Protein 3LRQ (pdb70)

Structure (mmCIF, N/CA/C/O backbone):
data_3LRQ
#
_entry.id   3LRQ
#
_cell.length_a   72.544
_cell.length_b   34.922
_cell.length_c   86.709
_cell.angle_alpha   90.00
_cell.angle_beta   90.78
_cell.angle_gamma   90.00
#
_symmetry.space_group_name_H-M   'P 1 21 1'
#
loop_
_entity.id
_entity.type
_entity.pdbx_description
1 polymer 'E3 ubiquitin-protein ligase TRIM37'
2 non-polymer 'ZINC ION'
3 water water
#
loop_
_atom_site.group_PDB
_atom_site.id
_atom_site.type_symbol
_atom_site.label_atom_id
_atom_site.label_alt_id
_atom_site.label_comp_id
_atom_site.label_asym_id
_atom_site.label_entity_id
_atom_site.label_seq_id
_atom_site.pdbx_PDB_ins_code
_atom_site.Cartn_x
_atom_site.Cartn_y
_atom_site.Cartn_z
_atom_site.occupancy
_atom_site.B_iso_or_equiv
_atom_site.auth_seq_id
_atom_site.auth_comp_id
_atom_site.auth_asym_id
_atom_site.auth_atom_id
_atom_site.pdbx_PDB_model_num
ATOM 1 N N . HIS A 1 10 ? 51.921 13.885 68.539 1.00 94.33 0 HIS A N 1
ATOM 2 C CA . HIS A 1 10 ? 52.908 13.454 67.557 1.00 93.77 0 HIS A CA 1
ATOM 3 C C . HIS A 1 10 ? 52.353 13.464 66.131 1.00 91.88 0 HIS A C 1
ATOM 4 O O . HIS A 1 10 ? 53.032 13.054 65.193 1.00 98.09 0 HIS A O 1
ATOM 19 N N . ASP A 1 12 ? 50.406 16.431 64.936 1.00 65.83 2 ASP A N 1
ATOM 20 C CA . ASP A 1 12 ? 50.733 17.803 64.593 1.00 65.05 2 ASP A CA 1
ATOM 21 C C . ASP A 1 12 ? 52.227 17.891 64.252 1.00 60.63 2 ASP A C 1
ATOM 22 O O . ASP A 1 12 ? 52.622 18.595 63.326 1.00 57.79 2 ASP A O 1
ATOM 27 N N . GLU A 1 13 ? 53.038 17.137 64.990 1.00 59.35 3 GLU A N 1
ATOM 28 C CA . GLU A 1 13 ? 54.478 17.039 64.763 1.00 58.09 3 GLU A CA 1
ATOM 29 C C . GLU A 1 13 ? 54.825 16.598 63.351 1.00 54.54 3 GLU A C 1
ATOM 30 O O . GLU A 1 13 ? 55.725 17.159 62.711 1.00 50.38 3 GLU A O 1
ATOM 36 N N . GLN A 1 14 ? 54.144 15.559 62.882 1.00 49.23 4 GLN A N 1
ATOM 37 C CA . GLN A 1 14 ? 54.459 15.010 61.581 1.00 46.41 4 GLN A CA 1
ATOM 38 C C . GLN A 1 14 ? 53.891 15.882 60.467 1.00 40.34 4 GLN A C 1
ATOM 39 O O . GLN A 1 14 ? 54.376 15.843 59.341 1.00 38.62 4 GLN A O 1
ATOM 45 N N . SER A 1 15 ? 52.855 16.658 60.772 1.00 38.85 5 SER A N 1
ATOM 46 C CA . SER A 1 15 ? 52.355 17.618 59.792 1.00 40.78 5 SER A CA 1
ATOM 47 C C . SER A 1 15 ? 53.384 18.730 59.586 1.00 42.66 5 SER A C 1
ATOM 48 O O . SER A 1 15 ? 53.708 19.071 58.457 1.00 39.17 5 SER A O 1
ATOM 51 N N . VAL A 1 16 ? 53.905 19.280 60.680 1.00 36.30 6 VAL A N 1
ATOM 52 C CA . VAL A 1 16 ? 54.954 20.275 60.581 1.00 42.30 6 VAL A CA 1
ATOM 53 C C . VAL A 1 16 ? 56.113 19.740 59.746 1.00 50.70 6 VAL A C 1
ATOM 54 O O . VAL A 1 16 ? 56.625 20.431 58.866 1.00 53.45 6 VAL A O 1
ATOM 58 N N . GLU A 1 17 ? 56.516 18.501 60.013 1.00 44.91 7 GLU A N 1
ATOM 59 C CA . GLU A 1 17 ? 57.670 17.931 59.335 1.00 39.21 7 GLU A CA 1
ATOM 60 C C . GLU A 1 17 ? 57.386 17.735 57.863 1.00 36.13 7 GLU A C 1
ATOM 61 O O . GLU A 1 17 ? 58.267 17.901 57.024 1.00 44.71 7 GLU A O 1
ATOM 67 N N . SER A 1 18 ? 56.154 17.373 57.539 1.00 29.64 8 SER A N 1
ATOM 68 C CA . SER A 1 18 ? 55.790 17.239 56.136 1.00 39.28 8 SER A CA 1
ATOM 69 C C . SER A 1 18 ? 55.887 18.582 55.388 1.00 38.38 8 SER A C 1
ATOM 70 O O . SER A 1 18 ? 56.364 18.624 54.264 1.00 36.08 8 SER A O 1
ATOM 73 N N . ILE A 1 19 ? 55.453 19.668 56.025 1.00 37.80 9 ILE A N 1
ATOM 74 C CA . ILE A 1 19 ? 55.605 21.001 55.448 1.00 38.18 9 ILE A CA 1
ATOM 75 C C . ILE A 1 19 ? 57.077 21.377 55.323 1.00 32.19 9 ILE A C 1
ATOM 76 O O . ILE A 1 19 ? 57.512 21.859 54.278 1.00 32.36 9 ILE A O 1
ATOM 81 N N . ALA A 1 20 ? 57.853 21.146 56.376 1.00 30.73 10 ALA A N 1
ATOM 82 C CA . ALA A 1 20 ? 59.258 21.532 56.333 1.00 33.30 10 ALA A CA 1
ATOM 83 C C . ALA A 1 20 ? 59.964 20.836 55.179 1.00 40.18 10 ALA A C 1
ATOM 84 O O . ALA A 1 20 ? 60.854 21.416 54.544 1.00 44.61 10 ALA A O 1
ATOM 86 N N . GLU A 1 21 ? 59.551 19.601 54.894 1.00 32.95 11 GLU A N 1
ATOM 87 C CA . GLU A 1 21 ? 60.196 18.821 53.852 1.00 34.40 11 GLU A CA 1
ATOM 88 C C . GLU A 1 21 ? 59.958 19.500 52.513 1.00 32.31 11 GLU A C 1
ATOM 89 O O . GLU A 1 21 ? 60.847 19.547 51.672 1.00 29.05 11 GLU A O 1
ATOM 95 N N . VAL A 1 22 ? 58.768 20.059 52.324 1.00 23.85 12 VAL A N 1
ATOM 96 C CA . VAL A 1 22 ? 58.498 20.781 51.082 1.00 31.32 12 VAL A CA 1
ATOM 97 C C . VAL A 1 22 ? 59.440 21.988 50.914 1.00 32.49 12 VAL A C 1
ATOM 98 O O . VAL A 1 22 ? 59.830 22.340 49.803 1.00 31.66 12 VAL A O 1
ATOM 102 N N . PHE A 1 23 ? 59.796 22.627 52.026 1.00 30.15 13 PHE A N 1
ATOM 103 C CA . PHE A 1 23 ? 60.611 23.825 51.966 1.00 29.44 13 PHE A CA 1
ATOM 104 C C . PHE A 1 23 ? 62.078 23.559 52.286 1.00 28.26 13 PHE A C 1
ATOM 105 O O . PHE A 1 23 ? 62.722 24.272 53.065 1.00 29.87 13 PHE A O 1
ATOM 113 N N . ARG A 1 24 ? 62.588 22.515 51.649 1.00 31.45 14 ARG A N 1
ATOM 114 C CA . ARG A 1 24 ? 63.993 22.176 51.694 1.00 26.89 14 ARG A CA 1
ATOM 115 C C . ARG A 1 24 ? 64.531 22.315 50.277 1.00 28.05 14 ARG A C 1
ATOM 116 O O . ARG A 1 24 ? 63.795 22.172 49.300 1.00 27.88 14 ARG A O 1
ATOM 124 N N . CYS A 1 25 ? 65.802 22.671 50.178 1.00 24.85 15 CYS A N 1
ATOM 125 C CA . CYS A 1 25 ? 66.458 22.882 48.896 1.00 18.06 15 CYS A CA 1
ATOM 126 C C . CYS A 1 25 ? 66.601 21.557 48.116 1.00 23.10 15 CYS A C 1
ATOM 127 O O . CYS A 1 25 ? 67.170 20.584 48.622 1.00 22.06 15 CYS A O 1
ATOM 130 N N . PHE A 1 26 ? 66.108 21.519 46.881 1.00 22.56 16 PHE A N 1
ATOM 131 C CA . PHE A 1 26 ? 66.212 20.296 46.086 1.00 20.82 16 PHE A CA 1
ATOM 132 C C . PHE A 1 26 ? 67.679 19.929 45.977 1.00 27.92 16 PHE A C 1
ATOM 133 O O . PHE A 1 26 ? 68.047 18.757 46.015 1.00 27.57 16 PHE A O 1
ATOM 141 N N . ILE A 1 27 ? 68.533 20.937 45.836 1.00 23.37 17 ILE A N 1
ATOM 142 C CA . ILE A 1 27 ? 69.943 20.642 45.616 1.00 22.02 17 ILE A CA 1
ATOM 143 C C . ILE A 1 27 ? 70.706 20.164 46.848 1.00 25.74 17 ILE A C 1
ATOM 144 O O . ILE A 1 27 ? 71.435 19.191 46.774 1.00 22.33 17 ILE A O 1
ATOM 149 N N . CYS A 1 28 ? 70.561 20.847 47.979 1.00 29.44 18 CYS A N 1
ATOM 150 C CA . CYS A 1 28 ? 71.383 20.508 49.148 1.00 25.66 18 CYS A CA 1
ATOM 151 C C . CYS A 1 28 ? 70.546 19.873 50.254 1.00 19.72 18 CYS A C 1
ATOM 152 O O . CYS A 1 28 ? 71.072 19.490 51.280 1.00 28.27 18 CYS A O 1
ATOM 163 N N . GLU A 1 30 ? 69.049 21.031 52.505 1.00 25.40 20 GLU A N 1
ATOM 164 C CA . GLU A 1 30 ? 68.973 21.820 53.729 1.00 20.02 20 GLU A CA 1
ATOM 165 C C . GLU A 1 30 ? 67.767 22.755 53.702 1.00 26.97 20 GLU A C 1
ATOM 166 O O . GLU A 1 30 ? 67.103 22.925 52.663 1.00 22.08 20 GLU A O 1
ATOM 172 N N . LYS A 1 31 ? 67.457 23.360 54.845 1.00 29.55 21 LYS A N 1
ATOM 173 C CA . LYS A 1 31 ? 66.354 24.300 54.845 1.00 32.59 21 LYS A CA 1
ATOM 174 C C . LYS A 1 31 ? 66.767 25.478 53.969 1.00 25.31 21 LYS A C 1
ATOM 175 O O . LYS A 1 31 ? 67.943 25.802 53.849 1.00 34.43 21 LYS A O 1
ATOM 181 N N . LEU A 1 32 ? 65.792 26.088 53.321 1.00 25.13 22 LEU A N 1
ATOM 182 C CA . LEU A 1 32 ? 66.068 27.041 52.268 1.00 25.55 22 LEU A CA 1
ATOM 183 C C . LEU A 1 32 ? 66.681 28.319 52.824 1.00 34.41 22 LEU A C 1
ATOM 184 O O . LEU A 1 32 ? 66.202 28.853 53.822 1.00 34.72 22 LEU A O 1
ATOM 189 N N . ARG A 1 33 ? 67.745 28.788 52.177 1.00 34.64 23 ARG A N 1
ATOM 190 C CA . ARG A 1 33 ? 68.262 30.139 52.384 1.00 36.04 23 ARG A CA 1
ATOM 191 C C . ARG A 1 33 ? 68.124 30.964 51.092 1.00 31.38 23 ARG A C 1
ATOM 192 O O . ARG A 1 33 ? 68.662 30.597 50.045 1.00 34.17 23 ARG A O 1
ATOM 200 N N . ASP A 1 34 ? 67.385 32.066 51.169 1.00 32.21 24 ASP A N 1
ATOM 201 C CA . ASP A 1 34 ? 67.137 32.931 50.008 1.00 25.09 24 ASP A CA 1
ATOM 202 C C . ASP A 1 34 ? 66.554 32.102 48.853 1.00 23.04 24 ASP A C 1
ATOM 203 O O . ASP A 1 34 ? 67.153 31.978 47.762 1.00 21.29 24 ASP A O 1
ATOM 208 N N . ALA A 1 35 ? 65.373 31.551 49.118 1.00 20.31 25 ALA A N 1
ATOM 209 C CA . ALA A 1 35 ? 64.713 30.610 48.228 1.00 24.65 25 ALA A CA 1
ATOM 210 C C . ALA A 1 35 ? 64.533 31.200 46.861 1.00 28.66 25 ALA A C 1
ATOM 211 O O . ALA A 1 35 ? 64.150 32.372 46.711 1.00 30.45 25 ALA A O 1
ATOM 213 N N . ARG A 1 36 ? 64.759 30.346 45.876 1.00 22.94 26 ARG A N 1
ATOM 214 C CA . ARG A 1 36 ? 64.484 30.621 44.482 1.00 20.06 26 ARG A CA 1
ATOM 215 C C . ARG A 1 36 ? 63.684 29.430 43.954 1.00 26.19 26 ARG A C 1
ATOM 216 O O . ARG A 1 36 ? 63.945 28.277 44.298 1.00 30.30 26 ARG A O 1
ATOM 224 N N . LEU A 1 37 ? 62.730 29.718 43.093 1.00 19.40 27 LEU A N 1
ATOM 225 C CA . LEU A 1 37 ? 61.824 28.730 42.598 1.00 27.39 27 LEU A CA 1
ATOM 226 C C . LEU A 1 37 ? 61.978 28.613 41.082 1.00 30.12 27 LEU A C 1
ATOM 227 O O . LEU A 1 37 ? 62.054 29.617 40.382 1.00 28.25 27 LEU A O 1
ATOM 232 N N . CYS A 1 38 ? 62.077 27.382 40.587 1.00 23.69 28 CYS A N 1
ATOM 233 C CA . CYS A 1 38 ? 62.087 27.135 39.154 1.00 20.70 28 CYS A CA 1
ATOM 234 C C . CYS A 1 38 ? 60.701 27.364 38.573 1.00 28.84 28 CYS A C 1
ATOM 235 O O . CYS A 1 38 ? 59.736 26.718 38.987 1.00 28.60 28 CYS A O 1
ATOM 238 N N . PRO A 1 39 ? 60.605 28.255 37.581 1.00 27.71 29 PRO A N 1
ATOM 239 C CA . PRO A 1 39 ? 59.332 28.702 37.000 1.00 30.76 29 PRO A CA 1
ATOM 240 C C . PRO A 1 39 ? 58.606 27.571 36.292 1.00 35.68 29 PRO A C 1
ATOM 241 O O . PRO A 1 39 ? 57.392 27.626 36.135 1.00 45.90 29 PRO A O 1
ATOM 245 N N . HIS A 1 40 ? 59.340 26.554 35.868 1.00 29.18 30 HIS A N 1
ATOM 246 C CA . HIS A 1 40 ? 58.748 25.507 35.040 1.00 31.70 30 HIS A CA 1
ATOM 247 C C . HIS A 1 40 ? 58.205 24.346 35.836 1.00 39.62 30 HIS A C 1
ATOM 248 O O . HIS A 1 40 ? 57.277 23.675 35.385 1.00 44.86 30 HIS A O 1
ATOM 255 N N . CYS A 1 41 ? 58.799 24.072 36.994 1.00 34.05 31 CYS A N 1
ATOM 256 C CA . CYS A 1 41 ? 58.373 22.914 37.768 1.00 30.69 31 CYS A CA 1
ATOM 257 C C . CYS A 1 41 ? 58.059 23.250 39.233 1.00 21.02 31 CYS A C 1
ATOM 258 O O . CYS A 1 41 ? 57.537 22.407 39.969 1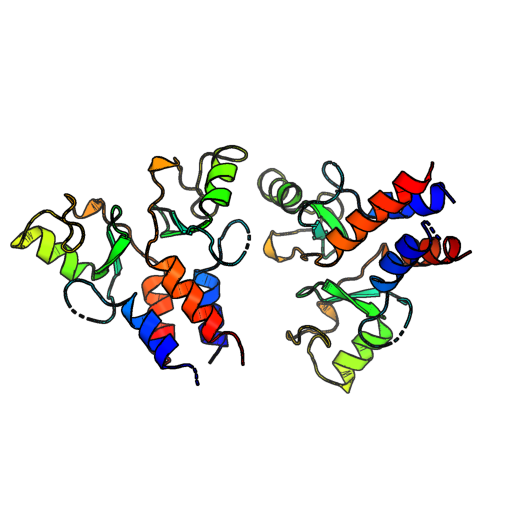.00 30.31 31 CYS A O 1
ATOM 261 N N . SER A 1 42 ? 58.433 24.464 39.644 1.00 25.01 32 SER A N 1
ATOM 262 C CA . SER A 1 42 ? 58.207 25.022 40.994 1.00 25.03 32 SER A CA 1
ATOM 263 C C . SER A 1 42 ? 59.079 24.434 42.116 1.00 28.40 32 SER A C 1
ATOM 264 O O . SER A 1 42 ? 58.857 24.718 43.303 1.00 25.69 32 SER A O 1
ATOM 267 N N . LYS A 1 43 ? 60.071 23.621 41.768 1.00 28.64 33 LYS A N 1
ATOM 268 C CA . LYS A 1 43 ? 61.037 23.199 42.781 1.00 26.26 33 LYS A CA 1
ATOM 269 C C . LYS A 1 43 ? 61.773 24.399 43.333 1.00 22.03 33 LYS A C 1
ATOM 270 O O . LYS A 1 43 ? 62.102 25.332 42.597 1.00 21.41 33 LYS A O 1
ATOM 276 N N . LEU A 1 44 ? 62.031 24.355 44.635 1.00 22.84 34 LEU A N 1
ATOM 277 C CA . LEU A 1 44 ? 62.732 25.426 45.335 1.00 17.75 34 LEU A CA 1
ATOM 278 C C . LEU A 1 44 ? 64.188 25.042 45.618 1.00 25.34 34 LEU A C 1
ATOM 279 O O . LEU A 1 44 ? 64.458 23.897 45.982 1.00 27.09 34 LEU A O 1
ATOM 284 N N . CYS A 1 45 ? 65.100 26.012 45.459 1.00 23.16 35 CYS A N 1
ATOM 285 C CA . CYS A 1 45 ? 66.511 25.901 45.852 1.00 24.10 35 CYS A CA 1
ATOM 286 C C . CYS A 1 45 ? 67.025 27.173 46.539 1.00 28.04 35 CYS A C 1
ATOM 287 O O . CYS A 1 45 ? 66.551 28.288 46.256 1.00 26.00 35 CYS A O 1
ATOM 290 N N . CYS A 1 46 ? 68.018 27.011 47.415 1.00 26.53 36 CYS A N 1
ATOM 291 C CA . CYS A 1 46 ? 68.744 28.164 47.937 1.00 23.10 36 CYS A CA 1
ATOM 292 C C . CYS A 1 46 ? 69.306 28.949 46.763 1.00 24.51 36 CYS A C 1
ATOM 293 O O . CYS A 1 46 ? 69.705 28.373 45.752 1.00 30.83 36 CYS A O 1
ATOM 296 N N . PHE A 1 47 ? 69.360 30.269 46.889 1.00 30.71 37 PHE A N 1
ATOM 297 C CA . PHE A 1 47 ? 69.936 31.063 45.816 1.00 20.82 37 PHE A CA 1
ATOM 298 C C . PHE A 1 47 ? 71.352 30.584 45.496 1.00 18.23 37 PHE A C 1
ATOM 299 O O . PHE A 1 47 ? 71.725 30.429 44.336 1.00 17.30 37 PHE A O 1
ATOM 307 N N . SER A 1 48 ? 72.159 30.371 46.524 1.00 15.87 38 SER A N 1
ATOM 308 C CA . SER A 1 48 ? 73.557 30.056 46.275 1.00 16.42 38 SER A CA 1
ATOM 309 C C . SER A 1 48 ? 73.681 28.717 45.595 1.00 24.64 38 SER A C 1
ATOM 310 O O . SER A 1 48 ? 74.634 28.493 44.844 1.00 26.61 38 SER A O 1
ATOM 313 N N . CYS A 1 49 ? 72.738 27.812 45.882 1.00 22.18 39 CYS A N 1
ATOM 314 C CA . CYS A 1 49 ? 72.850 26.440 45.393 1.00 23.06 39 CYS A CA 1
ATOM 315 C C . CYS A 1 49 ? 72.504 26.444 43.936 1.00 17.10 39 CYS A C 1
ATOM 316 O O . CYS A 1 49 ? 73.270 25.960 43.118 1.00 17.68 39 CYS A O 1
ATOM 319 N N . ILE A 1 50 ? 71.352 27.026 43.609 1.00 14.27 40 ILE A N 1
ATOM 320 C CA . ILE A 1 50 ? 70.914 27.019 42.235 1.00 13.26 40 ILE A CA 1
ATOM 321 C C . ILE A 1 50 ? 71.893 27.883 41.410 1.00 26.56 40 ILE A C 1
ATOM 322 O O . ILE A 1 50 ? 72.169 27.569 40.238 1.00 29.85 40 ILE A O 1
ATOM 327 N N . ARG A 1 51 ? 72.449 28.945 42.009 1.00 18.99 41 ARG A N 1
ATOM 328 C CA . ARG A 1 51 ? 73.378 29.802 41.240 1.00 23.85 41 ARG A CA 1
ATOM 329 C C . ARG A 1 51 ? 74.581 28.960 40.845 1.00 21.04 41 ARG A C 1
ATOM 330 O O . ARG A 1 51 ? 74.965 28.894 39.680 1.00 25.93 41 ARG A O 1
ATOM 338 N N . ARG A 1 52 ? 75.184 28.323 41.839 1.00 16.78 42 ARG A N 1
ATOM 339 C CA . ARG A 1 52 ? 76.300 27.434 41.602 1.00 16.00 42 ARG A CA 1
ATOM 340 C C . ARG A 1 52 ? 75.921 26.328 40.574 1.00 34.77 42 ARG A C 1
ATOM 341 O O . ARG A 1 52 ? 76.702 26.007 39.697 1.00 32.08 42 ARG A O 1
ATOM 349 N N . TRP A 1 53 ? 74.725 25.754 40.671 1.00 28.28 43 TRP A N 1
ATOM 350 C CA . TRP A 1 53 ? 74.333 24.695 39.735 1.00 23.96 43 TRP A CA 1
ATOM 351 C C . TRP A 1 53 ? 74.344 25.230 38.289 1.00 23.61 43 TRP A C 1
ATOM 352 O O . TRP A 1 53 ? 75.047 24.703 37.416 1.00 24.47 43 TRP A O 1
ATOM 363 N N . LEU A 1 54 ? 73.535 26.255 38.043 1.00 22.12 44 LEU A N 1
ATOM 364 C CA . LEU A 1 54 ? 73.437 26.883 36.724 1.00 32.78 44 LEU A CA 1
ATOM 365 C C . LEU A 1 54 ? 74.793 27.351 36.203 1.00 34.46 44 LEU A C 1
ATOM 366 O O . LEU A 1 54 ? 74.997 27.505 35.010 1.00 34.63 44 LEU A O 1
ATOM 371 N N . THR A 1 55 ? 75.731 27.561 37.108 1.00 38.73 45 THR A N 1
ATOM 372 C CA . THR A 1 55 ? 76.951 28.250 36.742 1.00 39.72 45 THR A CA 1
ATOM 373 C C . THR A 1 55 ? 78.123 27.293 36.596 1.00 34.79 45 THR A C 1
ATOM 374 O O . THR A 1 55 ? 79.036 27.525 35.797 1.00 38.60 45 THR A O 1
ATOM 378 N N . GLU A 1 56 ? 78.075 26.200 37.343 1.00 35.72 46 GLU A N 1
ATOM 379 C CA . GLU A 1 56 ? 79.136 25.185 37.318 1.00 32.78 46 GLU A CA 1
ATOM 380 C C . GLU A 1 56 ? 78.678 23.811 36.847 1.00 36.13 46 GLU A C 1
ATOM 381 O O . GLU A 1 56 ? 79.511 22.926 36.596 1.00 36.14 46 GLU A O 1
ATOM 387 N N . GLN A 1 57 ? 77.370 23.601 36.770 1.00 29.52 47 GLN A N 1
ATOM 388 C CA . GLN A 1 57 ? 76.867 22.282 36.374 1.00 28.23 47 GLN A CA 1
ATOM 389 C C . GLN A 1 57 ? 76.270 22.323 34.958 1.00 26.65 47 GLN A C 1
ATOM 390 O O . GLN A 1 57 ? 76.742 21.633 34.077 1.00 31.24 47 GLN A O 1
ATOM 396 N N . ARG A 1 58 ? 75.246 23.140 34.736 1.00 33.81 48 ARG A N 1
ATOM 397 C CA . ARG A 1 58 ? 74.585 23.203 33.427 1.00 32.30 48 ARG A CA 1
ATOM 398 C C . ARG A 1 58 ? 73.372 24.106 33.535 1.00 32.64 48 ARG A C 1
ATOM 399 O O . ARG A 1 58 ? 72.705 24.128 34.567 1.00 31.89 48 ARG A O 1
ATOM 407 N N . ALA A 1 59 ? 73.065 24.820 32.458 1.00 34.36 49 ALA A N 1
ATOM 408 C CA . ALA A 1 59 ? 71.971 25.782 32.453 1.00 27.28 49 ALA A CA 1
ATOM 409 C C . ALA A 1 59 ? 70.597 25.136 32.431 1.00 28.94 49 ALA A C 1
ATOM 410 O O . ALA A 1 59 ? 69.756 25.489 31.612 1.00 41.99 49 ALA A O 1
ATOM 412 N N . GLN A 1 60 ? 70.350 24.204 33.343 1.00 27.01 50 GLN A N 1
ATOM 413 C CA . GLN A 1 60 ? 69.046 23.549 33.427 1.00 25.97 50 GLN A CA 1
ATOM 414 C C . GLN A 1 60 ? 68.630 23.308 34.873 1.00 31.50 50 GLN A C 1
ATOM 415 O O . GLN A 1 60 ? 69.484 23.172 35.760 1.00 23.58 50 GLN A O 1
ATOM 421 N N . CYS A 1 61 ? 67.318 23.225 35.094 1.00 24.62 51 CYS A N 1
ATOM 422 C CA . CYS A 1 61 ? 66.788 22.979 36.411 1.00 23.35 51 CYS A CA 1
ATOM 423 C C . CYS A 1 61 ? 67.317 21.626 36.884 1.00 25.33 51 CYS A C 1
ATOM 424 O O . CYS A 1 61 ? 67.277 20.662 36.132 1.00 27.97 51 CYS A O 1
ATOM 427 N N . PRO A 1 62 ? 67.835 21.563 38.123 1.00 27.82 52 PRO A N 1
ATOM 428 C CA . PRO A 1 62 ? 68.408 20.293 38.578 1.00 28.40 52 PRO A CA 1
ATOM 429 C C . PRO A 1 62 ? 67.323 19.231 38.715 1.00 31.15 52 PRO A C 1
ATOM 430 O O . PRO A 1 62 ? 67.641 18.063 38.647 1.00 27.72 52 PRO A O 1
ATOM 434 N N . HIS A 1 63 ? 66.067 19.632 38.896 1.00 32.29 53 HIS A N 1
ATOM 435 C CA . HIS A 1 63 ? 64.993 18.655 39.002 1.00 23.77 53 HIS A CA 1
ATOM 436 C C . HIS A 1 63 ? 64.330 18.377 37.667 1.00 32.34 53 HIS A C 1
ATOM 437 O O . HIS A 1 63 ? 64.206 17.231 37.267 1.00 31.95 53 HIS A O 1
ATOM 444 N N . CYS A 1 64 ? 63.866 19.411 36.984 1.00 34.04 54 CYS A N 1
ATOM 445 C CA . CYS A 1 64 ? 63.013 19.140 35.837 1.00 33.21 54 CYS A CA 1
ATOM 446 C C . CYS A 1 64 ? 63.790 19.183 34.539 1.00 38.10 54 CYS A C 1
ATOM 447 O O . CYS A 1 64 ? 63.264 18.815 33.501 1.00 40.07 54 CYS A O 1
ATOM 450 N N . ARG A 1 65 ? 65.030 19.666 34.608 1.00 38.44 55 ARG A N 1
ATOM 451 C CA . ARG A 1 65 ? 65.950 19.668 33.468 1.00 40.61 55 ARG A CA 1
ATOM 452 C C . ARG A 1 65 ? 65.660 20.710 32.384 1.00 48.35 55 ARG A C 1
ATOM 453 O O . ARG A 1 65 ? 66.420 20.821 31.413 1.00 47.30 55 ARG A O 1
ATOM 461 N N . ALA A 1 66 ? 64.584 21.477 32.549 1.00 42.24 56 ALA A N 1
ATOM 462 C CA . ALA A 1 66 ? 64.275 22.560 31.614 1.00 35.32 56 ALA A CA 1
ATOM 463 C C . ALA A 1 66 ? 65.415 23.581 31.534 1.00 41.57 56 ALA A C 1
ATOM 464 O O . ALA A 1 66 ? 66.037 23.905 32.553 1.00 37.30 56 ALA A O 1
ATOM 466 N N . PRO A 1 67 ? 65.715 24.077 30.316 1.00 41.74 57 PRO A N 1
ATOM 467 C CA . PRO A 1 67 ? 66.664 25.186 30.212 1.00 36.86 57 PRO A CA 1
ATOM 468 C C . PRO A 1 67 ? 66.266 26.250 31.197 1.00 35.47 57 PRO A C 1
ATOM 469 O O . PRO A 1 67 ? 65.073 26.425 31.459 1.00 38.66 57 PRO A O 1
ATOM 473 N N . LEU A 1 68 ? 67.249 26.946 31.747 1.00 32.64 58 LEU A N 1
ATOM 474 C CA . LEU A 1 68 ? 66.988 27.837 32.861 1.00 31.48 58 LEU A CA 1
ATOM 475 C C . LEU A 1 68 ? 68.190 28.738 33.046 1.00 37.97 58 LEU A C 1
ATOM 476 O O . LEU A 1 68 ? 69.315 28.258 33.133 1.00 38.39 58 LEU A O 1
ATOM 481 N N . GLN A 1 69 ? 67.948 30.044 33.074 1.00 33.87 59 GLN A N 1
ATOM 482 C CA . GLN A 1 69 ? 68.993 31.003 33.390 1.00 40.18 59 GLN A CA 1
ATOM 483 C C . GLN A 1 69 ? 68.684 31.600 34.748 1.00 31.20 59 GLN A C 1
ATOM 484 O O . GLN A 1 69 ? 67.519 31.626 35.173 1.00 26.79 59 GLN A O 1
ATOM 490 N N . LEU A 1 70 ? 69.735 32.052 35.423 1.00 33.22 60 LEU A N 1
ATOM 491 C CA . LEU A 1 70 ? 69.647 32.584 36.777 1.00 43.41 60 LEU A CA 1
ATOM 492 C C . LEU A 1 70 ? 68.512 33.601 36.909 1.00 51.50 60 LEU A C 1
ATOM 493 O O . LEU A 1 70 ? 67.835 33.656 37.941 1.00 53.82 60 LEU A O 1
ATOM 498 N N . ARG A 1 71 ? 68.277 34.373 35.852 1.00 46.18 61 ARG A N 1
ATOM 499 C CA . ARG A 1 71 ? 67.311 35.471 35.913 1.00 51.30 61 ARG A CA 1
ATOM 500 C C . ARG A 1 71 ? 65.861 35.038 35.702 1.00 50.61 61 ARG A C 1
ATOM 501 O O . ARG A 1 71 ? 64.943 35.806 35.987 1.00 55.08 61 ARG A O 1
ATOM 509 N N . GLU A 1 72 ? 65.640 33.841 35.169 1.00 42.42 62 GLU A N 1
ATOM 510 C CA . GLU A 1 72 ? 64.275 33.330 35.069 1.00 35.53 62 GLU A CA 1
ATOM 511 C C . GLU A 1 72 ? 63.802 32.775 36.420 1.00 29.87 62 GLU A C 1
ATOM 512 O O . GLU A 1 72 ? 62.624 32.486 36.597 1.00 35.16 62 GLU A O 1
ATOM 518 N N . LEU A 1 73 ? 64.718 32.621 37.370 1.00 24.93 63 LEU A N 1
ATOM 519 C CA . LEU A 1 73 ? 64.351 32.078 38.677 1.00 32.03 63 LEU A CA 1
ATOM 520 C C . LEU A 1 73 ? 63.451 33.042 39.433 1.00 32.89 63 LEU A C 1
ATOM 521 O O . LEU A 1 73 ? 63.648 34.252 39.376 1.00 38.15 63 LEU A O 1
ATOM 526 N N . VAL A 1 74 ? 62.479 32.502 40.161 1.00 32.63 64 VAL A N 1
ATOM 527 C CA . VAL A 1 74 ? 61.524 33.319 40.894 1.00 29.76 64 VAL A CA 1
ATOM 528 C C . VAL A 1 74 ? 61.920 33.433 42.352 1.00 34.92 64 VAL A C 1
ATOM 529 O O . VAL A 1 74 ? 62.208 32.433 43.005 1.00 38.21 64 VAL A O 1
ATOM 533 N N . ASN A 1 75 ? 61.931 34.656 42.863 1.00 25.54 65 ASN A N 1
ATOM 534 C CA . ASN A 1 75 ? 62.177 34.872 44.277 1.00 29.71 65 ASN A CA 1
ATOM 535 C C . ASN A 1 75 ? 60.910 34.548 45.073 1.00 32.59 65 ASN A C 1
ATOM 536 O O . ASN A 1 75 ? 59.874 35.215 44.949 1.00 35.40 65 ASN A O 1
ATOM 541 N N . CYS A 1 76 ? 61.002 33.512 45.895 1.00 33.18 66 CYS A N 1
ATOM 542 C CA . CYS A 1 76 ? 59.905 33.151 46.779 1.00 19.62 66 CYS A CA 1
ATOM 543 C C . CYS A 1 76 ? 59.988 34.013 48.042 1.00 23.40 66 CYS A C 1
ATOM 544 O O . CYS A 1 76 ? 60.647 33.665 49.032 1.00 22.71 66 CYS A O 1
ATOM 547 N N . ARG A 1 77 ? 59.287 35.142 47.992 1.00 26.94 67 ARG A N 1
ATOM 548 C CA A ARG A 1 77 ? 59.431 36.214 48.976 0.50 23.43 67 ARG A CA 1
ATOM 549 C CA B ARG A 1 77 ? 59.472 36.194 48.981 0.50 23.84 67 ARG A CA 1
ATOM 550 C C . ARG A 1 77 ? 58.993 35.816 50.382 1.00 28.03 67 ARG A C 1
ATOM 551 O O . ARG A 1 77 ? 59.562 36.256 51.370 1.00 28.98 67 ARG A O 1
ATOM 566 N N . TRP A 1 78 ? 57.991 34.953 50.468 1.00 33.56 68 TRP A N 1
ATOM 567 C CA . TRP A 1 78 ? 57.463 34.549 51.763 1.00 25.64 68 TRP A CA 1
ATOM 568 C C . TRP A 1 78 ? 58.232 33.363 52.344 1.00 29.53 68 TRP A C 1
ATOM 569 O O . TRP A 1 78 ? 58.023 32.966 53.492 1.00 33.89 68 TRP A O 1
ATOM 580 N N . ALA A 1 79 ? 59.131 32.789 51.564 1.00 28.76 69 ALA A N 1
ATOM 581 C CA . ALA A 1 79 ? 59.743 31.531 52.008 1.00 25.43 69 ALA A CA 1
ATOM 582 C C . ALA A 1 79 ? 60.467 31.647 53.349 1.00 23.8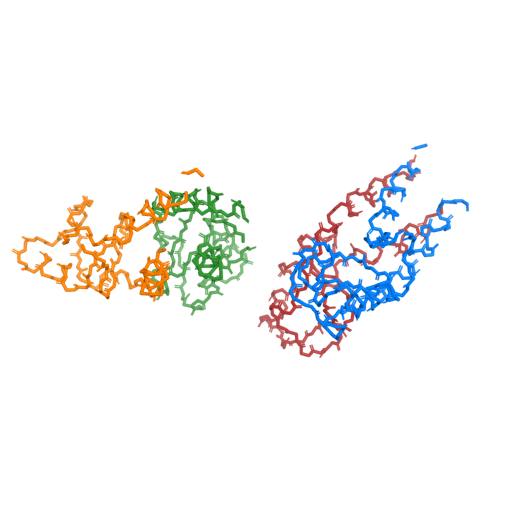7 69 ALA A C 1
ATOM 583 O O . ALA A 1 79 ? 60.378 30.740 54.186 1.00 30.08 69 ALA A O 1
ATOM 585 N N . GLU A 1 80 ? 61.196 32.740 53.553 1.00 24.21 70 GLU A N 1
ATOM 586 C CA . GLU A 1 80 ? 61.952 32.924 54.797 1.00 31.94 70 GLU A CA 1
ATOM 587 C C . GLU A 1 80 ? 61.052 33.001 56.048 1.00 31.75 70 GLU A C 1
ATOM 588 O O . GLU A 1 80 ? 61.372 32.439 57.105 1.00 32.38 70 GLU A O 1
ATOM 594 N N . GLU A 1 81 ? 59.929 33.697 55.924 1.00 24.46 71 GLU A N 1
ATOM 595 C CA . GLU A 1 81 ? 58.956 33.753 57.012 1.00 34.51 71 GLU A CA 1
ATOM 596 C C . GLU A 1 81 ? 58.401 32.351 57.300 1.00 27.32 71 GLU A C 1
ATOM 597 O O . GLU A 1 81 ? 58.411 31.897 58.439 1.00 29.93 71 GLU A O 1
ATOM 603 N N . VAL A 1 82 ? 57.926 31.657 56.268 1.00 21.16 72 VAL A N 1
ATOM 604 C CA . VAL A 1 82 ? 57.423 30.302 56.463 1.00 25.81 72 VAL A CA 1
ATOM 605 C C . VAL A 1 82 ? 58.477 29.418 57.132 1.00 31.52 72 VAL A C 1
ATOM 606 O O . VAL A 1 82 ? 58.205 28.686 58.082 1.00 35.22 72 VAL A O 1
ATOM 610 N N . THR A 1 83 ? 59.695 29.533 56.643 1.00 28.63 73 THR A N 1
ATOM 611 C CA . THR A 1 83 ? 60.823 28.780 57.164 1.00 31.67 73 THR A CA 1
ATOM 612 C C . THR A 1 83 ? 61.117 29.097 58.640 1.00 35.97 73 THR A C 1
ATOM 613 O O . THR A 1 83 ? 61.426 28.209 59.427 1.00 38.41 73 THR A O 1
ATOM 617 N N . GLN A 1 84 ? 61.010 30.362 59.025 1.00 39.25 74 GLN A N 1
ATOM 618 C CA . GLN A 1 84 ? 61.222 30.724 60.425 1.00 44.73 74 GLN A CA 1
ATOM 619 C C . GLN A 1 84 ? 60.088 30.205 61.293 1.00 41.10 74 GLN A C 1
ATOM 620 O O . GLN A 1 84 ? 60.312 29.648 62.369 1.00 38.19 74 GLN A O 1
ATOM 626 N N . GLN A 1 85 ? 58.863 30.388 60.822 1.00 32.82 75 GLN A N 1
ATOM 627 C CA . GLN A 1 85 ? 57.720 29.845 61.536 1.00 31.58 75 GLN A CA 1
ATOM 628 C C . GLN A 1 85 ? 57.867 28.341 61.751 1.00 37.62 75 GLN A C 1
ATOM 629 O O . GLN A 1 85 ? 57.591 27.848 62.844 1.00 39.24 75 GLN A O 1
ATOM 635 N N . LEU A 1 86 ? 58.291 27.614 60.716 1.00 41.84 76 LEU A N 1
ATOM 636 C CA . LEU A 1 86 ? 58.466 26.160 60.827 1.00 43.46 76 LEU A CA 1
ATOM 637 C C . LEU A 1 86 ? 59.502 25.826 61.885 1.00 47.88 76 LEU A C 1
ATOM 638 O O . LEU A 1 86 ? 59.364 24.843 62.611 1.00 51.21 76 LEU A O 1
ATOM 643 N N . ASP A 1 87 ? 60.539 26.648 61.971 1.00 44.99 77 ASP A N 1
ATOM 644 C CA . ASP A 1 87 ? 61.545 26.483 63.007 1.00 47.48 77 ASP A CA 1
ATOM 645 C C . ASP A 1 87 ? 60.942 26.611 64.405 1.00 50.64 77 ASP A C 1
ATOM 646 O O . ASP A 1 87 ? 61.280 25.858 65.312 1.00 52.17 77 ASP A O 1
ATOM 651 N N . THR A 1 88 ? 60.053 27.580 64.565 1.00 50.02 78 THR A N 1
ATOM 652 C CA . THR A 1 88 ? 59.414 27.842 65.839 1.00 52.08 78 THR A CA 1
ATOM 653 C C . THR A 1 88 ? 58.573 26.637 66.223 1.00 62.78 78 THR A C 1
ATOM 654 O O . THR A 1 88 ? 58.497 26.261 67.397 1.00 70.73 78 THR A O 1
ATOM 658 N N . LEU A 1 89 ? 57.960 26.018 65.220 1.00 59.33 79 LEU A N 1
ATOM 659 C CA . LEU A 1 89 ? 57.067 24.896 65.458 1.00 59.77 79 LEU A CA 1
ATOM 660 C C . LEU A 1 89 ? 57.840 23.647 65.858 1.00 59.15 79 LEU A C 1
ATOM 661 O O . LEU A 1 89 ? 57.402 22.885 66.707 1.00 64.68 79 LEU A O 1
ATOM 666 N N . GLN A 1 90 ? 58.989 23.441 65.233 1.00 60.32 80 GLN A N 1
ATOM 667 C CA . GLN A 1 90 ? 59.870 22.352 65.596 1.00 61.17 80 GLN A CA 1
ATOM 668 C C . GLN A 1 90 ? 60.566 22.773 66.885 1.00 76.87 80 GLN A C 1
ATOM 669 O O . GLN A 1 90 ? 61.790 22.802 66.995 1.00 82.14 80 GLN A O 1
ATOM 675 N N . LEU A 1 91 ? 59.717 23.147 67.840 1.00 82.84 81 LEU A N 1
ATOM 676 C CA . LEU A 1 91 ? 60.082 23.528 69.196 1.00 81.24 81 LEU A CA 1
ATOM 677 C C . LEU A 1 91 ? 61.550 23.907 69.353 1.00 78.58 81 LEU A C 1
ATOM 678 O O . LEU A 1 91 ? 61.965 24.990 68.935 1.00 74.19 81 LEU A O 1
ATOM 683 N N . HIS B 1 10 ? 60.903 0.199 22.279 1.00 124.76 0 HIS B N 1
ATOM 684 C CA . HIS B 1 10 ? 60.278 -0.976 21.683 1.00 125.23 0 HIS B CA 1
ATOM 685 C C . HIS B 1 10 ? 59.556 -0.632 20.378 1.00 132.05 0 HIS B C 1
ATOM 686 O O . HIS B 1 10 ? 59.834 -1.218 19.330 1.00 130.93 0 HIS B O 1
ATOM 701 N N . ASP B 1 12 ? 58.367 2.906 19.424 1.00 143.57 2 ASP B N 1
ATOM 702 C CA . ASP B 1 12 ? 58.296 4.324 19.055 1.00 144.18 2 ASP B CA 1
ATOM 703 C C . ASP B 1 12 ? 57.579 4.574 17.724 1.00 142.64 2 ASP B C 1
ATOM 704 O O . ASP B 1 12 ? 56.517 5.197 17.689 1.00 142.63 2 ASP B O 1
ATOM 709 N N . GLU B 1 13 ? 58.156 4.071 16.637 1.00 140.17 3 GLU B N 1
ATOM 710 C CA . GLU B 1 13 ? 57.599 4.266 15.304 1.00 135.33 3 GLU B CA 1
ATOM 711 C C . GLU B 1 13 ? 56.188 3.695 15.188 1.00 127.70 3 GLU B C 1
ATOM 712 O O . GLU B 1 13 ? 55.282 4.363 14.697 1.00 125.75 3 GLU B O 1
ATOM 718 N N . GLN B 1 14 ? 56.013 2.458 15.641 1.00 121.69 4 GLN B N 1
ATOM 719 C CA . GLN B 1 14 ? 54.714 1.793 15.629 1.00 115.98 4 GLN B CA 1
ATOM 720 C C . GLN B 1 14 ? 53.656 2.601 16.381 1.00 107.05 4 GLN B C 1
ATOM 721 O O . GLN B 1 14 ? 52.460 2.331 16.268 1.00 101.19 4 GLN B O 1
ATOM 727 N N . SER B 1 15 ? 54.105 3.585 17.155 1.00 104.27 5 SER B N 1
ATOM 728 C CA . SER B 1 15 ? 53.202 4.501 17.842 1.00 100.15 5 SER B CA 1
ATOM 729 C C . SER B 1 15 ? 53.094 5.800 17.059 1.00 98.09 5 SER B C 1
ATOM 730 O O . SER B 1 15 ? 52.037 6.427 17.027 1.00 99.84 5 SER B O 1
ATOM 733 N N . VAL B 1 16 ? 54.201 6.201 16.436 1.00 92.17 6 VAL B N 1
ATOM 734 C CA . VAL B 1 16 ? 54.233 7.378 15.572 1.00 78.89 6 VAL B CA 1
ATOM 735 C C . VAL B 1 16 ? 53.339 7.178 14.362 1.00 77.67 6 VAL B C 1
ATOM 736 O O . VAL B 1 16 ? 52.573 8.061 13.987 1.00 78.53 6 VAL B O 1
ATOM 740 N N . GLU B 1 17 ? 53.449 6.006 13.752 1.00 77.48 7 GLU B N 1
ATOM 741 C CA . GLU B 1 17 ? 52.626 5.668 12.607 1.00 84.24 7 GLU B CA 1
ATOM 742 C C . GLU B 1 17 ? 51.166 5.549 13.017 1.00 79.83 7 GLU B C 1
ATOM 743 O O . GLU B 1 17 ? 50.282 6.035 12.316 1.00 88.38 7 GLU B O 1
ATOM 749 N N . SER B 1 18 ? 50.918 4.899 14.150 1.00 71.92 8 SER B N 1
ATOM 750 C CA . SER B 1 18 ? 49.557 4.744 14.665 1.00 74.64 8 SER B CA 1
ATOM 751 C C . SER B 1 18 ? 48.799 6.079 14.782 1.00 70.67 8 SER B C 1
ATOM 752 O O . SER B 1 18 ? 47.582 6.126 14.572 1.00 67.66 8 SER B O 1
ATOM 755 N N . ILE B 1 19 ? 49.519 7.147 15.132 1.00 61.70 9 ILE B N 1
ATOM 756 C CA . ILE B 1 19 ? 48.954 8.496 15.169 1.00 64.11 9 ILE B CA 1
ATOM 757 C C . ILE B 1 19 ? 48.740 9.025 13.747 1.00 62.21 9 ILE B C 1
ATOM 758 O O . ILE B 1 19 ? 47.713 9.643 13.442 1.00 55.87 9 ILE B O 1
ATOM 763 N N . ALA B 1 20 ? 49.718 8.771 12.885 1.00 60.31 10 ALA B N 1
ATOM 764 C CA . ALA B 1 20 ? 49.591 9.080 11.473 1.00 60.29 10 ALA B CA 1
ATOM 765 C C . ALA B 1 20 ? 48.342 8.428 10.882 1.00 57.72 10 ALA B C 1
ATOM 766 O O . ALA B 1 20 ? 47.747 8.950 9.948 1.00 63.91 10 ALA B O 1
ATOM 768 N N . GLU B 1 21 ? 47.934 7.294 11.430 1.00 57.63 11 GLU B N 1
ATOM 769 C CA . GLU B 1 21 ? 46.739 6.621 10.926 1.00 66.15 11 GLU B CA 1
ATOM 770 C C . GLU B 1 21 ? 45.493 7.467 11.181 1.00 56.11 11 GLU B C 1
ATOM 771 O O . GLU B 1 21 ? 44.575 7.517 10.355 1.00 47.73 11 GLU B O 1
ATOM 777 N N . VAL B 1 22 ? 45.465 8.124 12.337 1.00 50.87 12 VAL B N 1
ATOM 778 C CA . VAL B 1 22 ? 44.369 9.020 12.672 1.00 49.46 12 VAL B CA 1
ATOM 779 C C . VAL B 1 22 ? 44.303 10.147 11.655 1.00 47.12 12 VAL B C 1
ATOM 780 O O . VAL B 1 22 ? 43.223 10.489 11.175 1.00 51.47 12 VAL B O 1
ATOM 784 N N . PHE B 1 23 ? 45.470 10.698 11.314 1.00 41.77 13 PHE B N 1
ATOM 785 C CA . PHE B 1 23 ? 45.549 11.898 10.490 1.00 46.17 13 PHE B CA 1
ATOM 786 C C . PHE B 1 23 ? 45.808 11.600 9.032 1.00 50.36 13 PHE B C 1
ATOM 787 O O . PHE B 1 23 ? 46.603 12.266 8.381 1.00 55.02 13 PHE B O 1
ATOM 795 N N . ARG B 1 24 ? 45.126 10.585 8.527 1.00 54.62 14 ARG B N 1
ATOM 796 C CA . ARG B 1 24 ? 45.092 10.315 7.105 1.00 54.95 14 ARG B CA 1
ATOM 797 C C . ARG B 1 24 ? 43.670 10.581 6.671 1.00 52.16 14 ARG B C 1
ATOM 798 O O . ARG B 1 24 ? 42.725 10.368 7.444 1.00 49.44 14 ARG B O 1
ATOM 806 N N . CYS B 1 25 ? 43.522 11.044 5.435 1.00 40.52 15 CYS B N 1
ATOM 807 C CA . CYS B 1 25 ? 42.215 11.369 4.896 1.00 31.65 15 CYS B CA 1
ATOM 808 C C . CYS B 1 25 ? 41.371 10.103 4.810 1.00 32.94 15 CYS B C 1
ATOM 809 O O . CYS B 1 25 ? 41.819 9.100 4.268 1.00 30.36 15 CYS B O 1
ATOM 812 N N . PHE B 1 26 ? 40.153 10.143 5.343 1.00 31.65 16 PHE B N 1
ATOM 813 C CA . PHE B 1 26 ? 39.316 8.954 5.356 1.00 28.81 16 PHE B CA 1
ATOM 814 C C . PHE B 1 26 ? 39.042 8.523 3.911 1.00 38.46 16 PHE B C 1
ATOM 815 O O . PHE B 1 26 ? 38.956 7.324 3.625 1.00 33.84 16 PHE B O 1
ATOM 823 N N . ILE B 1 27 ? 38.927 9.506 3.008 1.00 33.56 17 ILE B N 1
ATOM 824 C CA . ILE B 1 27 ? 38.552 9.246 1.613 1.00 36.86 17 ILE B CA 1
ATOM 825 C C . ILE B 1 27 ? 39.700 8.753 0.739 1.00 39.40 17 ILE B C 1
ATOM 826 O O . ILE B 1 27 ? 39.570 7.736 0.086 1.00 41.18 17 ILE B O 1
ATOM 831 N N . CYS B 1 28 ? 40.827 9.456 0.726 1.00 39.64 18 CYS B N 1
ATOM 832 C CA . CYS B 1 28 ? 41.922 9.053 -0.159 1.00 37.60 18 CYS B CA 1
ATOM 833 C C . CYS B 1 28 ? 43.072 8.367 0.577 1.00 38.94 18 CYS B C 1
ATOM 834 O O . CYS B 1 28 ? 44.078 8.027 -0.032 1.00 42.10 18 CYS B O 1
ATOM 850 N N . GLU B 1 30 ? 45.367 9.526 2.194 1.00 48.86 20 GLU B N 1
ATOM 851 C CA . GLU B 1 30 ? 46.606 10.292 2.054 1.00 56.63 20 GLU B CA 1
ATOM 852 C C . GLU B 1 30 ? 46.810 11.172 3.286 1.00 52.02 20 GLU B C 1
ATOM 853 O O . GLU B 1 30 ? 45.892 11.337 4.100 1.00 42.05 20 GLU B O 1
ATOM 859 N N . LYS B 1 31 ? 48.006 11.737 3.421 1.00 49.03 21 LYS B N 1
ATOM 860 C CA . LYS B 1 31 ? 48.217 12.741 4.441 1.00 51.76 21 LYS B CA 1
ATOM 861 C C . LYS B 1 31 ? 47.273 13.896 4.117 1.00 47.16 21 LYS B C 1
ATOM 862 O O . LYS B 1 31 ? 47.179 14.345 2.970 1.00 48.55 21 LYS B O 1
ATOM 868 N N . LEU B 1 32 ? 46.542 14.334 5.133 1.00 44.43 22 LEU B N 1
ATOM 869 C CA . LEU B 1 32 ? 45.528 15.367 4.992 1.00 39.16 22 LEU B CA 1
ATOM 870 C C . LEU B 1 32 ? 46.091 16.621 4.342 1.00 46.95 22 LEU B C 1
ATOM 871 O O . LEU B 1 32 ? 47.183 17.069 4.691 1.00 50.28 22 LEU B O 1
ATOM 876 N N . ARG B 1 33 ? 45.351 17.160 3.375 1.00 47.00 23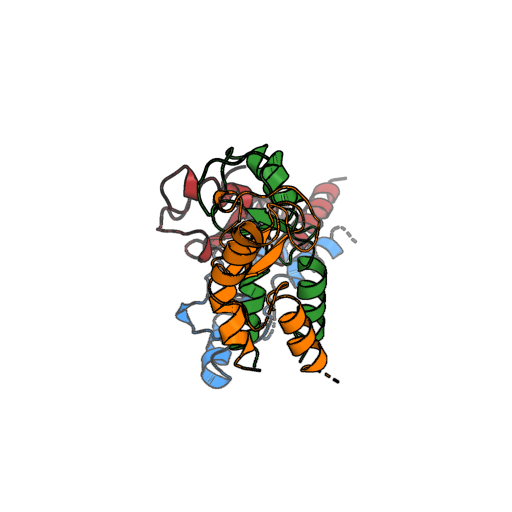 ARG B N 1
ATOM 877 C CA . ARG B 1 33 ? 45.642 18.473 2.813 1.00 44.87 23 ARG B CA 1
ATOM 878 C C . ARG B 1 33 ? 44.403 19.356 2.946 1.00 46.79 23 ARG B C 1
ATOM 879 O O . ARG B 1 33 ? 43.370 19.059 2.353 1.00 52.41 23 ARG B O 1
ATOM 887 N N . ASP B 1 34 ? 44.518 20.433 3.733 1.00 43.40 24 ASP B N 1
ATOM 888 C CA . ASP B 1 34 ? 43.395 21.319 4.040 1.00 36.62 24 ASP B CA 1
ATOM 889 C C . ASP B 1 34 ? 42.305 20.588 4.841 1.00 34.69 24 ASP B C 1
ATOM 890 O O . ASP B 1 34 ? 41.144 20.534 4.441 1.00 31.18 24 ASP B O 1
ATOM 895 N N . ALA B 1 35 ? 42.684 20.021 5.978 1.00 38.12 25 ALA B N 1
ATOM 896 C CA . ALA B 1 35 ? 41.803 19.099 6.701 1.00 30.25 25 ALA B CA 1
ATOM 897 C C . ALA B 1 35 ? 40.410 19.642 7.070 1.00 33.75 25 ALA B C 1
ATOM 898 O O . ALA B 1 35 ? 40.235 20.811 7.448 1.00 29.80 25 ALA B O 1
ATOM 900 N N . ARG B 1 36 ? 39.419 18.772 6.939 1.00 30.29 26 ARG B N 1
ATOM 901 C CA . ARG B 1 36 ? 38.066 19.063 7.387 1.00 33.21 26 ARG B CA 1
ATOM 902 C C . ARG B 1 36 ? 37.588 17.878 8.236 1.00 40.34 26 ARG B C 1
ATOM 903 O O . ARG B 1 36 ? 37.883 16.706 7.942 1.00 38.49 26 ARG B O 1
ATOM 911 N N . LEU B 1 37 ? 36.865 18.187 9.301 1.00 37.79 27 LEU B N 1
ATOM 912 C CA . LEU B 1 37 ? 36.457 17.183 10.263 1.00 36.23 27 LEU B CA 1
ATOM 913 C C . LEU B 1 37 ? 34.925 17.066 10.293 1.00 39.54 27 LEU B C 1
ATOM 914 O O . LEU B 1 37 ? 34.230 18.070 10.356 1.00 31.16 27 LEU B O 1
ATOM 919 N N . CYS B 1 38 ? 34.389 15.852 10.212 1.00 41.15 28 CYS B N 1
ATOM 920 C CA . CYS B 1 38 ? 32.935 15.681 10.315 1.00 37.58 28 CYS B CA 1
ATOM 921 C C . CYS B 1 38 ? 32.428 16.050 11.716 1.00 35.52 28 CYS B C 1
ATOM 922 O O . CYS B 1 38 ? 32.889 15.481 12.696 1.00 29.61 28 CYS B O 1
ATOM 925 N N . PRO B 1 39 ? 31.461 16.985 11.824 1.00 38.78 29 PRO B N 1
ATOM 926 C CA . PRO B 1 39 ? 31.049 17.392 13.183 1.00 42.77 29 PRO B CA 1
ATOM 927 C C . PRO B 1 39 ? 30.328 16.279 13.931 1.00 45.91 29 PRO B C 1
ATOM 928 O O . PRO B 1 39 ? 30.213 16.370 15.150 1.00 48.02 29 PRO B O 1
ATOM 932 N N . HIS B 1 40 ? 29.852 15.256 13.226 1.00 42.64 30 HIS B N 1
ATOM 933 C CA . HIS B 1 40 ? 29.141 14.162 13.890 1.00 42.66 30 HIS B CA 1
ATOM 934 C C . HIS B 1 40 ? 30.018 13.005 14.365 1.00 45.67 30 HIS B C 1
ATOM 935 O O . HIS B 1 40 ? 29.839 12.531 15.488 1.00 48.58 30 HIS B O 1
ATOM 942 N N . CYS B 1 41 ? 30.947 12.540 13.527 1.00 44.00 31 CYS B N 1
ATOM 943 C CA . CYS B 1 41 ? 31.794 11.382 13.890 1.00 38.36 31 CYS B CA 1
ATOM 944 C C . CYS B 1 41 ? 33.240 11.813 14.124 1.00 36.95 31 CYS B C 1
ATOM 945 O O . CYS B 1 41 ? 34.048 11.028 14.612 1.00 40.94 31 CYS B O 1
ATOM 948 N N . SER B 1 42 ? 33.555 13.050 13.737 1.00 30.74 32 SER B N 1
ATOM 949 C CA . SER B 1 42 ? 34.899 13.647 13.870 1.00 32.09 32 SER B CA 1
ATOM 950 C C . SER B 1 42 ? 36.001 13.047 12.975 1.00 34.09 32 SER B C 1
ATOM 951 O O . SER B 1 42 ? 37.176 13.361 13.169 1.00 31.99 32 SER B O 1
ATOM 954 N N . LYS B 1 43 ? 35.639 12.174 12.030 1.00 32.35 33 LYS B N 1
ATOM 955 C CA . LYS B 1 43 ? 36.576 11.748 10.983 1.00 33.82 33 LYS B CA 1
ATOM 956 C C . LYS B 1 43 ? 37.099 12.917 10.129 1.00 30.76 33 LYS B C 1
ATOM 957 O O . LYS B 1 43 ? 36.323 13.822 9.771 1.00 24.32 33 LYS B O 1
ATOM 963 N N . LEU B 1 44 ? 38.393 12.857 9.772 1.00 28.64 34 LEU B N 1
ATOM 964 C CA . LEU B 1 44 ? 39.080 13.875 8.956 1.00 30.18 34 LEU B CA 1
ATOM 965 C C . LEU B 1 44 ? 39.141 13.550 7.448 1.00 29.95 34 LEU B C 1
ATOM 966 O O . LEU B 1 44 ? 39.238 12.395 7.096 1.00 33.07 34 LEU B O 1
ATOM 971 N N . CYS B 1 45 ? 39.107 14.581 6.589 1.00 25.17 35 CYS B N 1
ATOM 972 C CA . CYS B 1 45 ? 39.242 14.466 5.126 1.00 33.31 35 CYS B CA 1
ATOM 973 C C . CYS B 1 45 ? 39.938 15.692 4.554 1.00 34.19 35 CYS B C 1
ATOM 974 O O . CYS B 1 45 ? 39.819 16.783 5.106 1.00 36.08 35 CYS B O 1
ATOM 977 N N . CYS B 1 46 ? 40.647 15.536 3.438 1.00 31.03 36 CYS B N 1
ATOM 978 C CA . CYS B 1 46 ? 41.132 16.720 2.705 1.00 29.44 36 CYS B CA 1
ATOM 979 C C . CYS B 1 46 ? 39.918 17.572 2.309 1.00 28.38 36 CYS B C 1
ATOM 980 O O . CYS B 1 46 ? 38.873 17.019 1.940 1.00 30.30 36 CYS B O 1
ATOM 983 N N . PHE B 1 47 ? 40.021 18.900 2.368 1.00 30.85 37 PHE B N 1
ATOM 984 C CA . PHE B 1 47 ? 38.932 19.708 1.805 1.00 24.63 37 PHE B CA 1
ATOM 985 C C . PHE B 1 47 ? 38.489 19.191 0.431 1.00 28.23 37 PHE B C 1
ATOM 986 O O . PHE B 1 47 ? 37.308 18.925 0.228 1.00 31.21 37 PHE B O 1
ATOM 994 N N . SER B 1 48 ? 39.428 19.041 -0.505 1.00 31.10 38 SER B N 1
ATOM 995 C CA . SER B 1 48 ? 39.085 18.637 -1.880 1.00 33.70 38 SER B CA 1
ATOM 996 C C . SER B 1 48 ? 38.362 17.293 -1.964 1.00 40.35 38 SER B C 1
ATOM 997 O O . SER B 1 48 ? 37.462 17.103 -2.796 1.00 33.98 38 SER B O 1
ATOM 1000 N N . CYS B 1 49 ? 38.778 16.352 -1.121 1.00 39.36 39 CYS B N 1
ATOM 1001 C CA . CYS B 1 49 ? 38.217 15.008 -1.161 1.00 34.46 39 CYS B CA 1
ATOM 1002 C C . CYS B 1 49 ? 36.779 15.036 -0.645 1.00 29.47 39 CYS B C 1
ATOM 1003 O O . CYS B 1 49 ? 35.861 14.494 -1.282 1.00 28.18 39 CYS B O 1
ATOM 1006 N N . ILE B 1 50 ? 36.573 15.696 0.490 1.00 21.65 40 ILE B N 1
ATOM 1007 C CA . ILE B 1 50 ? 35.217 15.772 1.055 1.00 23.89 40 ILE B CA 1
ATOM 1008 C C . ILE B 1 50 ? 34.261 16.607 0.197 1.00 30.21 40 ILE B C 1
ATOM 1009 O O . ILE B 1 50 ? 33.064 16.308 0.120 1.00 32.56 40 ILE B O 1
ATOM 1014 N N . ARG B 1 51 ? 34.784 17.629 -0.477 1.00 27.33 41 ARG B N 1
ATOM 1015 C CA . ARG B 1 51 ? 33.952 18.409 -1.396 1.00 27.88 41 ARG B CA 1
ATOM 1016 C C . ARG B 1 51 ? 33.471 17.547 -2.559 1.00 35.48 41 ARG B C 1
ATOM 1017 O O . ARG B 1 51 ? 32.291 17.573 -2.919 1.00 40.49 41 ARG B O 1
ATOM 1025 N N . ARG B 1 52 ? 34.392 16.793 -3.156 1.00 33.13 42 ARG B N 1
ATOM 1026 C CA . ARG B 1 52 ? 34.054 15.952 -4.292 1.00 31.67 42 ARG B CA 1
ATOM 1027 C C . ARG B 1 52 ? 33.060 14.861 -3.861 1.00 35.05 42 ARG B C 1
ATOM 1028 O O . ARG B 1 52 ? 32.074 14.598 -4.555 1.00 32.29 42 ARG B O 1
ATOM 1036 N N . TRP B 1 53 ? 33.314 14.238 -2.710 1.00 30.11 43 TRP B N 1
ATOM 1037 C CA . TRP B 1 53 ? 32.405 13.217 -2.198 1.00 28.37 43 TRP B CA 1
ATOM 1038 C C . TRP B 1 53 ? 30.980 13.772 -2.107 1.00 34.84 43 TRP B C 1
ATOM 1039 O O . TRP B 1 53 ? 30.035 13.176 -2.622 1.00 39.95 43 TRP B O 1
ATOM 1050 N N . LEU B 1 54 ? 30.831 14.907 -1.429 1.00 30.66 44 LEU B N 1
ATOM 1051 C CA . LEU B 1 54 ? 29.517 15.500 -1.185 1.00 32.07 44 LEU B CA 1
ATOM 1052 C C . LEU B 1 54 ? 28.827 15.975 -2.453 1.00 39.37 44 LEU B C 1
ATOM 1053 O O . LEU B 1 54 ? 27.612 16.185 -2.468 1.00 51.79 44 LEU B O 1
ATOM 1058 N N . THR B 1 55 ? 29.617 16.129 -3.513 1.00 33.55 45 THR B N 1
ATOM 1059 C CA . THR B 1 55 ? 29.170 16.704 -4.773 1.00 34.61 45 THR B CA 1
ATOM 1060 C C . THR B 1 55 ? 28.847 15.648 -5.811 1.00 39.38 45 THR B C 1
ATOM 1061 O O . THR B 1 55 ? 27.900 15.796 -6.577 1.00 44.92 45 THR B O 1
ATOM 1065 N N . GLU B 1 56 ? 29.628 14.574 -5.819 1.00 42.86 46 GLU B N 1
ATOM 1066 C CA . GLU B 1 56 ? 29.536 13.566 -6.868 1.00 46.00 46 GLU B CA 1
ATOM 1067 C C . GLU B 1 56 ? 29.074 12.208 -6.333 1.00 40.30 46 GLU B C 1
ATOM 1068 O O . GLU B 1 56 ? 28.629 11.346 -7.091 1.00 42.10 46 GLU B O 1
ATOM 1074 N N . GLN B 1 57 ? 29.162 12.026 -5.026 1.00 35.74 47 GLN B N 1
ATOM 1075 C CA . GLN B 1 57 ? 28.721 10.777 -4.407 1.00 42.87 47 GLN B CA 1
ATOM 1076 C C . GLN B 1 57 ? 27.368 10.910 -3.699 1.00 44.53 47 GLN B C 1
ATOM 1077 O O . GLN B 1 57 ? 26.344 10.441 -4.199 1.00 48.66 47 GLN B O 1
ATOM 1083 N N . ARG B 1 58 ? 27.371 11.554 -2.535 1.00 37.31 48 ARG B N 1
ATOM 1084 C CA . ARG B 1 58 ? 26.160 11.689 -1.737 1.00 39.37 48 ARG B CA 1
ATOM 1085 C C . ARG B 1 58 ? 26.379 12.739 -0.659 1.00 44.11 48 ARG B C 1
ATOM 1086 O O . ARG B 1 58 ? 27.489 12.879 -0.140 1.00 48.20 48 ARG B O 1
ATOM 1094 N N . ALA B 1 59 ? 25.321 13.466 -0.312 1.00 40.67 49 ALA B N 1
ATOM 1095 C CA . ALA B 1 59 ? 25.419 14.478 0.737 1.00 42.87 49 ALA B CA 1
ATOM 1096 C C . ALA B 1 59 ? 25.463 13.859 2.130 1.00 44.90 49 ALA B C 1
ATOM 1097 O O . ALA B 1 59 ? 24.653 14.191 2.997 1.00 47.48 49 ALA B O 1
ATOM 1099 N N . GLN B 1 60 ? 26.408 12.951 2.349 1.00 50.57 50 GLN B N 1
ATOM 1100 C CA . GLN B 1 60 ? 26.587 12.347 3.667 1.00 46.07 50 GLN B CA 1
ATOM 1101 C C . GLN B 1 60 ? 28.063 12.122 3.948 1.00 42.62 50 GLN B C 1
ATOM 1102 O O . GLN B 1 60 ? 28.865 11.970 3.026 1.00 43.57 50 GLN B O 1
ATOM 1108 N N . CYS B 1 61 ? 28.424 12.102 5.223 1.00 35.10 51 CYS B N 1
ATOM 1109 C CA . CYS B 1 61 ? 29.791 11.799 5.596 1.00 36.57 51 CYS B CA 1
ATOM 1110 C C . CYS B 1 61 ? 30.129 10.393 5.089 1.00 42.66 51 CYS B C 1
ATOM 1111 O O . CYS B 1 61 ? 29.352 9.463 5.279 1.00 44.02 51 CYS B O 1
ATOM 1114 N N . PRO B 1 62 ? 31.299 10.229 4.454 1.00 41.61 52 PRO B N 1
ATOM 1115 C CA . PRO B 1 62 ? 31.685 8.932 3.878 1.00 35.30 52 PRO B CA 1
ATOM 1116 C C . PRO B 1 62 ? 31.817 7.868 4.964 1.00 46.56 52 PRO B C 1
ATOM 1117 O O . PRO B 1 62 ? 31.818 6.654 4.677 1.00 44.91 52 PRO B O 1
ATOM 1121 N N . HIS B 1 63 ? 31.950 8.313 6.209 1.00 41.18 53 HIS B N 1
ATOM 1122 C CA . HIS B 1 63 ? 32.198 7.356 7.289 1.00 45.73 53 HIS B CA 1
ATOM 1123 C C . HIS B 1 63 ? 30.979 7.063 8.162 1.00 47.18 53 HIS B C 1
ATOM 1124 O O . HIS B 1 63 ? 30.564 5.920 8.249 1.00 43.54 53 HIS B O 1
ATOM 1131 N N . CYS B 1 64 ? 30.411 8.083 8.799 1.00 42.94 54 CYS B N 1
ATOM 1132 C CA . CYS B 1 64 ? 29.304 7.869 9.732 1.00 42.48 54 CYS B CA 1
ATOM 1133 C C . CYS B 1 64 ? 27.979 7.863 8.974 1.00 46.93 54 CYS B C 1
ATOM 1134 O O . CYS B 1 64 ? 26.959 7.428 9.497 1.00 52.80 54 CYS B O 1
ATOM 1137 N N . ARG B 1 65 ? 27.999 8.356 7.742 1.00 42.58 55 ARG B N 1
ATOM 1138 C CA . ARG B 1 65 ? 26.795 8.433 6.927 1.00 43.59 55 ARG B CA 1
ATOM 1139 C C . ARG B 1 65 ? 25.819 9.537 7.325 1.00 48.32 55 ARG B C 1
ATOM 1140 O O . ARG B 1 65 ? 24.757 9.659 6.710 1.00 54.60 55 ARG B O 1
ATOM 1148 N N . ALA B 1 66 ? 26.155 10.343 8.331 1.00 44.68 56 ALA B N 1
ATOM 1149 C CA . ALA B 1 66 ? 25.290 11.468 8.695 1.00 42.15 56 ALA B CA 1
ATOM 1150 C C . ALA B 1 66 ? 25.175 12.413 7.519 1.00 50.23 56 ALA B C 1
ATOM 1151 O O . ALA B 1 66 ? 26.113 12.539 6.735 1.00 47.62 56 ALA B O 1
ATOM 1153 N N . PRO B 1 67 ? 24.020 13.074 7.378 1.00 58.12 57 PRO B N 1
ATOM 1154 C CA . PRO B 1 67 ? 23.861 14.086 6.319 1.00 57.61 57 PRO B CA 1
ATOM 1155 C C . PRO B 1 67 ? 24.786 15.277 6.563 1.00 55.37 57 PRO B C 1
ATOM 1156 O O . PRO B 1 67 ? 24.758 15.835 7.652 1.00 55.99 57 PRO B O 1
ATOM 1160 N N . LEU B 1 68 ? 25.604 15.637 5.577 1.00 55.89 58 LEU B N 1
ATOM 1161 C CA . LEU B 1 68 ? 26.506 16.787 5.688 1.00 51.54 58 LEU B CA 1
ATOM 1162 C C . LEU B 1 68 ? 26.291 17.727 4.531 1.00 52.74 58 LEU B C 1
ATOM 1163 O O . LEU B 1 68 ? 26.083 17.286 3.396 1.00 52.60 58 LEU B O 1
ATOM 1168 N N . GLN B 1 69 ? 26.362 19.021 4.814 1.00 50.56 59 GLN B N 1
ATOM 1169 C CA . GLN B 1 69 ? 26.612 19.992 3.766 1.00 51.17 59 GLN B CA 1
ATOM 1170 C C . GLN B 1 69 ? 28.061 20.418 3.955 1.00 46.79 59 GLN B C 1
ATOM 1171 O O . GLN B 1 69 ? 28.618 20.280 5.044 1.00 46.48 59 GLN B O 1
ATOM 1177 N N . LEU B 1 70 ? 28.675 20.922 2.897 1.00 51.50 60 LEU B N 1
ATOM 1178 C CA . LEU B 1 70 ? 30.086 21.287 2.934 1.00 50.71 60 LEU B CA 1
ATOM 1179 C C . LEU B 1 70 ? 30.390 22.315 4.038 1.00 50.87 60 LEU B C 1
ATOM 1180 O O . LEU B 1 70 ? 31.440 22.272 4.682 1.00 50.05 60 LEU B O 1
ATOM 1185 N N . ARG B 1 71 ? 29.457 23.225 4.268 1.00 48.85 61 ARG B N 1
ATOM 1186 C CA . ARG B 1 71 ? 29.675 24.280 5.249 1.00 60.17 61 ARG B CA 1
ATOM 1187 C C . ARG B 1 71 ? 29.691 23.783 6.698 1.00 53.74 61 ARG B C 1
ATOM 1188 O O . ARG B 1 71 ? 30.248 24.448 7.567 1.00 50.15 61 ARG B O 1
ATOM 1196 N N . GLU B 1 72 ? 29.075 22.632 6.967 1.00 44.87 62 GLU B N 1
ATOM 1197 C CA . GLU B 1 72 ? 29.008 22.129 8.347 1.00 33.98 62 GLU B CA 1
ATOM 1198 C C . GLU B 1 72 ? 30.334 21.530 8.771 1.00 25.02 62 GLU B C 1
ATOM 1199 O O . GLU B 1 72 ? 30.515 21.179 9.926 1.00 38.62 62 GLU B O 1
ATOM 1205 N N . LEU B 1 73 ? 31.256 21.377 7.828 1.00 33.58 63 LEU B N 1
ATOM 1206 C CA . LEU B 1 73 ? 32.528 20.753 8.140 1.00 34.29 63 LEU B CA 1
ATOM 1207 C C . LEU B 1 73 ? 33.370 21.682 8.986 1.00 37.96 63 LEU B C 1
ATOM 1208 O O . LEU B 1 73 ? 33.368 22.895 8.789 1.00 40.77 63 LEU B O 1
ATOM 1213 N N . VAL B 1 74 ? 34.069 21.110 9.953 1.00 32.35 64 VAL B N 1
ATOM 1214 C CA . VAL B 1 74 ? 34.946 21.895 10.798 1.00 35.49 64 VAL B CA 1
ATOM 1215 C C . VAL B 1 74 ? 36.340 21.954 10.212 1.00 33.53 64 VAL B C 1
ATOM 1216 O O . VAL B 1 74 ? 36.889 20.940 9.783 1.00 30.68 64 VAL B O 1
ATOM 1220 N N . ASN B 1 75 ? 36.906 23.154 10.191 1.00 37.13 65 ASN B N 1
ATOM 1221 C CA . ASN B 1 75 ? 38.264 23.347 9.702 1.00 34.17 65 ASN B CA 1
ATOM 1222 C C . ASN B 1 75 ? 39.196 22.917 10.800 1.00 32.74 65 ASN B C 1
ATOM 1223 O O . ASN B 1 75 ? 39.198 23.508 11.874 1.00 40.76 65 ASN B O 1
ATOM 1228 N N . CYS B 1 76 ? 39.967 21.864 10.562 1.00 37.08 66 CYS B N 1
ATOM 1229 C CA . CYS B 1 76 ? 40.919 21.440 11.582 1.00 35.06 66 CYS B CA 1
ATOM 1230 C C . CYS B 1 76 ? 42.243 22.198 11.383 1.00 39.35 66 CYS B C 1
ATOM 1231 O O . CYS B 1 76 ? 43.080 21.827 10.569 1.00 40.94 66 CYS B O 1
ATOM 1234 N N . ARG B 1 77 ? 42.420 23.274 12.135 1.00 41.58 67 ARG B N 1
ATOM 1235 C CA . ARG B 1 77 ? 43.439 24.266 11.794 1.00 47.11 67 ARG B CA 1
ATOM 1236 C C . ARG B 1 77 ? 44.869 23.879 12.130 1.00 47.14 67 ARG B C 1
ATOM 1237 O O . ARG B 1 77 ? 45.811 24.394 11.532 1.00 49.64 67 ARG B O 1
ATOM 1245 N N . TRP B 1 78 ? 45.024 22.976 13.092 1.00 47.92 68 TRP B N 1
ATOM 1246 C CA . TRP B 1 78 ? 46.341 22.511 13.513 1.00 46.66 68 TRP B CA 1
ATOM 1247 C C . TRP B 1 78 ? 46.716 21.194 12.836 1.00 44.94 68 TRP B C 1
ATOM 1248 O O . TRP B 1 78 ? 47.789 20.651 13.081 1.00 50.71 68 TRP B O 1
ATOM 1259 N N . ALA B 1 79 ? 45.831 20.668 11.998 1.00 42.59 69 ALA B N 1
ATOM 1260 C CA . ALA B 1 79 ? 46.133 19.407 11.313 1.00 52.92 69 ALA B CA 1
ATOM 1261 C C . ALA B 1 79 ? 47.418 19.519 10.484 1.00 53.63 69 ALA B C 1
ATOM 1262 O O . ALA B 1 79 ? 48.276 18.638 10.525 1.00 46.45 69 ALA B O 1
ATOM 1264 N N . GLU B 1 80 ? 47.547 20.614 9.744 1.00 54.21 70 GLU B N 1
ATOM 1265 C CA . GLU B 1 80 ? 48.726 20.848 8.924 1.00 55.64 70 GLU B CA 1
ATOM 1266 C C . GLU B 1 80 ? 49.991 20.903 9.779 1.00 60.56 70 GLU B C 1
ATOM 1267 O O . GLU B 1 80 ? 51.036 20.380 9.405 1.00 60.82 70 GLU B O 1
ATOM 1273 N N . GLU B 1 81 ? 49.887 21.521 10.944 1.00 71.04 71 GLU B N 1
ATOM 1274 C CA . GLU B 1 81 ? 51.014 21.576 11.858 1.00 82.39 71 GLU B CA 1
ATOM 1275 C C . GLU B 1 81 ? 51.361 20.178 12.354 1.00 74.57 71 GLU B C 1
ATOM 1276 O O . GLU B 1 81 ? 52.497 19.725 12.209 1.00 74.90 71 GLU B O 1
ATOM 1282 N N . VAL B 1 82 ? 50.372 19.497 12.927 1.00 66.56 72 VAL B N 1
ATOM 1283 C CA . VAL B 1 82 ? 50.555 18.145 13.437 1.00 63.70 72 VAL B CA 1
ATOM 1284 C C . VAL B 1 82 ? 51.157 17.232 12.373 1.00 64.76 72 VAL B C 1
ATOM 1285 O O . VAL B 1 82 ? 51.986 16.370 12.680 1.00 64.74 72 VAL B O 1
ATOM 1289 N N . THR B 1 83 ? 50.741 17.428 11.124 1.00 66.23 73 THR B N 1
ATOM 1290 C CA . THR B 1 83 ? 51.192 16.577 10.017 1.00 70.67 73 THR B CA 1
ATOM 1291 C C . THR B 1 83 ? 52.651 16.801 9.649 1.00 69.22 73 THR B C 1
ATOM 1292 O O . THR B 1 83 ? 53.390 15.845 9.450 1.00 64.38 73 THR B O 1
ATOM 1296 N N . GLN B 1 84 ? 53.069 18.059 9.555 1.00 71.30 74 GLN B N 1
ATOM 1297 C CA . GLN B 1 84 ? 54.464 18.346 9.241 1.00 77.78 74 GLN B CA 1
ATOM 1298 C C . GLN B 1 84 ? 55.409 17.807 10.323 1.00 86.46 74 GLN B C 1
ATOM 1299 O O . GLN B 1 84 ? 56.547 17.434 10.037 1.00 87.90 74 GLN B O 1
ATOM 1305 N N . GLN B 1 85 ? 54.924 17.747 11.561 1.00 89.58 75 GLN B N 1
ATOM 1306 C CA . GLN B 1 85 ? 55.685 17.154 12.657 1.00 90.35 75 GLN B CA 1
ATOM 1307 C C . GLN B 1 85 ? 55.578 15.640 12.583 1.00 91.45 75 GLN B C 1
ATOM 1308 O O . GLN B 1 85 ? 56.316 14.914 13.253 1.00 92.30 75 GLN B O 1
ATOM 1314 N N . LEU B 1 86 ? 54.639 15.171 11.771 1.00 89.36 76 LEU B N 1
ATOM 1315 C CA . LEU B 1 86 ? 54.464 13.746 11.535 1.00 84.78 76 LEU B CA 1
ATOM 1316 C C . LEU B 1 86 ? 55.362 13.305 10.382 1.00 91.82 76 LEU B C 1
ATOM 1317 O O . LEU B 1 86 ? 55.912 12.203 10.405 1.00 98.00 76 LEU B O 1
ATOM 1322 N N . ASP B 1 87 ? 55.505 14.166 9.375 1.00 94.65 77 ASP B N 1
ATOM 1323 C CA . ASP B 1 87 ? 56.453 13.934 8.284 1.00 98.02 77 ASP B CA 1
ATOM 1324 C C . ASP B 1 87 ? 57.824 13.692 8.893 1.00 99.70 77 ASP B C 1
ATOM 1325 O O . ASP B 1 87 ? 58.549 12.778 8.494 1.00 100.17 77 ASP B O 1
ATOM 1330 N N . THR B 1 88 ? 58.167 14.535 9.863 1.00 98.01 78 THR B N 1
ATOM 1331 C CA . THR B 1 88 ? 59.378 14.382 10.653 1.00 98.58 78 THR B CA 1
ATOM 1332 C C . THR B 1 88 ? 59.262 13.126 11.516 1.00 106.86 78 THR B C 1
ATOM 1333 O O . THR B 1 88 ? 59.228 13.212 12.745 1.00 109.86 78 THR B O 1
ATOM 1337 N N . LEU B 1 89 ? 59.187 11.962 10.873 1.00 108.23 79 LEU B N 1
ATOM 1338 C CA . LEU B 1 89 ? 58.999 10.701 11.589 1.00 104.65 79 LEU B CA 1
ATOM 1339 C C . LEU B 1 89 ? 60.242 10.324 12.383 1.00 106.52 79 LEU B C 1
ATOM 1340 O O . LEU B 1 89 ? 61.243 9.893 11.813 1.00 110.43 79 LEU B O 1
ATOM 1353 N N . ASP C 1 12 ? 62.164 12.414 17.638 1.00 146.00 2 ASP C N 1
ATOM 1354 C CA . ASP C 1 12 ? 62.435 13.656 18.359 1.00 149.64 2 ASP C CA 1
ATOM 1355 C C . ASP C 1 12 ? 61.246 14.135 19.191 1.00 150.61 2 ASP C C 1
ATOM 1356 O O . ASP C 1 12 ? 60.093 13.929 18.815 1.00 150.55 2 ASP C O 1
ATOM 1361 N N . GLU C 1 13 ? 61.530 14.792 20.313 1.00 150.27 3 GLU C N 1
ATOM 1362 C CA . GLU C 1 13 ? 60.465 15.242 21.208 1.00 149.75 3 GLU C CA 1
ATOM 1363 C C . GLU C 1 13 ? 60.134 16.731 21.110 1.00 147.27 3 GLU C C 1
ATOM 1364 O O . GLU C 1 13 ? 59.021 17.132 21.438 1.00 149.14 3 GLU C O 1
ATOM 1370 N N . GLN C 1 14 ? 61.080 17.556 20.672 1.00 142.40 4 GLN C N 1
ATOM 1371 C CA . GLN C 1 14 ? 60.763 18.964 20.460 1.00 136.30 4 GLN C CA 1
ATOM 1372 C C . GLN C 1 14 ? 59.641 19.019 19.436 1.00 129.79 4 GLN C C 1
ATOM 1373 O O . GLN C 1 14 ? 58.887 19.989 19.362 1.00 129.39 4 GLN C O 1
ATOM 1379 N N . SER C 1 15 ? 59.541 17.949 18.653 1.00 122.30 5 SER C N 1
ATOM 1380 C CA . SER C 1 15 ? 58.492 17.796 17.659 1.00 112.85 5 SER C CA 1
ATOM 1381 C C . SER C 1 15 ? 57.312 17.032 18.257 1.00 105.04 5 SER C C 1
ATOM 1382 O O . SER C 1 15 ? 56.159 17.259 17.887 1.00 104.14 5 SER C O 1
ATOM 1385 N N . VAL C 1 16 ? 57.608 16.126 19.186 1.00 98.95 6 VAL C N 1
ATOM 1386 C CA . VAL C 1 16 ? 56.571 15.397 19.912 1.00 92.92 6 VAL C CA 1
ATOM 1387 C C . VAL C 1 16 ? 55.818 16.325 20.865 1.00 93.08 6 VAL C C 1
ATOM 1388 O O . VAL C 1 16 ? 54.600 16.238 21.000 1.00 94.41 6 VAL C O 1
ATOM 1392 N N . GLU C 1 17 ? 56.553 17.217 21.518 1.00 90.89 7 GLU C N 1
ATOM 1393 C CA . GLU C 1 17 ? 55.958 18.214 22.399 1.00 87.69 7 GLU C CA 1
ATOM 1394 C C . GLU C 1 17 ? 54.983 19.119 21.640 1.00 87.24 7 GLU C C 1
ATOM 1395 O O . GLU C 1 17 ? 53.887 19.410 22.124 1.00 85.31 7 GLU C O 1
ATOM 1401 N N . SER C 1 18 ? 55.388 19.567 20.455 1.00 81.24 8 SER C N 1
ATOM 1402 C CA . SER C 1 18 ? 54.515 20.363 19.603 1.00 76.88 8 SER C CA 1
ATOM 1403 C C . SER C 1 18 ? 53.192 19.642 19.343 1.00 72.19 8 SER C C 1
ATOM 1404 O O . SER C 1 18 ? 52.134 20.270 19.294 1.00 75.59 8 SER C O 1
ATOM 1407 N N . ILE C 1 19 ? 53.258 18.324 19.173 1.00 61.03 9 ILE C N 1
ATOM 1408 C CA . ILE C 1 19 ? 52.056 17.516 18.989 1.00 58.22 9 ILE C CA 1
ATOM 1409 C C . ILE C 1 19 ? 51.270 17.341 20.291 1.00 60.19 9 ILE C C 1
ATOM 1410 O O . ILE C 1 19 ? 50.042 17.453 20.311 1.00 57.33 9 ILE C O 1
ATOM 1415 N N . ALA C 1 20 ? 51.987 17.061 21.374 1.00 60.20 10 ALA C N 1
ATOM 1416 C CA . ALA C 1 20 ? 51.365 16.877 22.677 1.00 55.84 10 ALA C CA 1
ATOM 1417 C C . ALA C 1 20 ? 50.723 18.179 23.137 1.00 54.61 10 ALA C C 1
ATOM 1418 O O . ALA C 1 20 ? 49.700 18.170 23.826 1.00 52.83 10 ALA C O 1
ATOM 1420 N N . GLU C 1 21 ? 51.331 19.293 22.738 1.00 58.27 11 GLU C N 1
ATOM 1421 C CA . GLU C 1 21 ? 50.818 20.623 23.047 1.00 62.84 11 GLU C CA 1
ATOM 1422 C C . GLU C 1 21 ? 49.438 20.781 22.449 1.00 61.72 11 GLU C C 1
ATOM 1423 O O . GLU C 1 21 ? 48.522 21.308 23.085 1.00 60.40 11 GLU C O 1
ATOM 1429 N N . VAL C 1 22 ? 49.310 20.318 21.212 1.00 61.24 12 VAL C N 1
ATOM 1430 C CA . VAL C 1 22 ? 48.055 20.355 20.483 1.00 58.14 12 VAL C CA 1
ATOM 1431 C C . VAL C 1 22 ? 46.990 19.509 21.185 1.00 58.43 12 VAL C C 1
ATOM 1432 O O . VAL C 1 22 ? 45.796 19.790 21.085 1.00 62.53 12 VAL C O 1
ATOM 1436 N N . PHE C 1 23 ? 47.422 18.478 21.905 1.00 51.65 13 PHE C N 1
ATOM 1437 C CA . PHE C 1 23 ? 46.481 17.548 22.528 1.00 56.36 13 PHE C CA 1
ATOM 1438 C C . PHE C 1 23 ? 46.353 17.707 24.047 1.00 54.86 13 PHE C C 1
ATOM 1439 O O . PHE C 1 23 ? 45.923 16.787 24.754 1.00 53.81 13 PHE C O 1
ATOM 1447 N N . ARG C 1 24 ? 46.737 18.879 24.539 1.00 52.77 14 ARG C N 1
ATOM 1448 C CA . ARG C 1 24 ? 46.444 19.256 25.909 1.00 57.16 14 ARG C CA 1
ATOM 1449 C C . ARG C 1 24 ? 45.211 20.132 25.912 1.00 57.56 14 ARG C C 1
ATOM 1450 O O . ARG C 1 24 ? 45.020 20.970 25.017 1.00 47.77 14 ARG C O 1
ATOM 1458 N N . CYS C 1 25 ? 44.362 19.920 26.912 1.00 50.80 15 CYS C N 1
ATOM 1459 C CA . CYS C 1 25 ? 43.176 20.728 27.056 1.00 43.40 15 CYS C CA 1
ATOM 1460 C C . CYS C 1 25 ? 43.624 22.173 27.206 1.00 41.86 15 CYS C C 1
ATOM 1461 O O . CYS C 1 25 ? 44.515 22.463 28.010 1.00 39.19 15 CYS C O 1
ATOM 1464 N N . PHE C 1 26 ? 43.011 23.072 26.432 1.00 38.59 16 PHE C N 1
ATOM 1465 C CA . PHE C 1 26 ? 43.382 24.485 26.457 1.00 39.44 16 PHE C CA 1
ATOM 1466 C C . PHE C 1 26 ? 42.872 25.242 27.671 1.00 46.19 16 PHE C C 1
ATOM 1467 O O . PHE C 1 26 ? 43.263 26.384 27.890 1.00 50.14 16 PHE C O 1
ATOM 1475 N N . ILE C 1 27 ? 41.994 24.617 28.449 1.00 48.51 17 ILE C N 1
ATOM 1476 C CA . ILE C 1 27 ? 41.517 25.218 29.692 1.00 47.06 17 ILE C CA 1
ATOM 1477 C C . ILE C 1 27 ? 42.396 24.761 30.864 1.00 44.43 17 ILE C C 1
ATOM 1478 O O . ILE C 1 27 ? 43.097 25.564 31.468 1.00 41.92 17 ILE C O 1
ATOM 1483 N N . CYS C 1 28 ? 42.381 23.462 31.157 1.00 42.52 18 CYS C N 1
ATOM 1484 C CA . CYS C 1 28 ? 43.103 22.933 32.320 1.00 45.59 18 CYS C CA 1
ATOM 1485 C C . CYS C 1 28 ? 44.608 22.698 32.089 1.00 51.49 18 CYS C C 1
ATOM 1486 O O . CYS C 1 28 ? 45.352 22.481 33.040 1.00 53.40 18 CYS C O 1
ATOM 1497 N N . GLU C 1 30 ? 45.968 20.195 30.857 1.00 44.62 20 GLU C N 1
ATOM 1498 C CA . GLU C 1 30 ? 46.345 18.800 31.073 1.00 53.80 20 GLU C CA 1
ATOM 1499 C C . GLU C 1 30 ? 46.068 17.945 29.838 1.00 50.14 20 GLU C C 1
ATOM 1500 O O . GLU C 1 30 ? 45.541 18.440 28.835 1.00 38.53 20 GLU C O 1
ATOM 1506 N N . LYS C 1 31 ? 46.433 16.667 29.922 1.00 52.41 21 LYS C N 1
ATOM 1507 C CA . LYS C 1 31 ? 46.106 15.695 28.884 1.00 59.82 21 LYS C CA 1
ATOM 1508 C C . LYS C 1 31 ? 44.597 15.592 28.739 1.00 58.61 21 LYS C C 1
ATOM 1509 O O . LYS C 1 31 ? 43.866 15.721 29.715 1.00 54.40 21 LYS C O 1
ATOM 1515 N N . LEU C 1 32 ? 44.124 15.343 27.525 1.00 56.35 22 LEU C N 1
ATOM 1516 C CA . LEU C 1 32 ? 42.689 15.359 27.290 1.00 49.89 22 LEU C CA 1
ATOM 1517 C C . LEU C 1 32 ? 41.973 14.209 27.972 1.00 43.01 22 LEU C C 1
ATOM 1518 O O . LEU C 1 32 ? 42.388 13.059 27.898 1.00 44.28 22 LEU C O 1
ATOM 1523 N N . ARG C 1 33 ? 40.884 14.527 28.649 1.00 47.35 23 ARG C N 1
ATOM 1524 C CA . ARG C 1 33 ? 40.027 13.476 29.166 1.00 49.41 23 ARG C CA 1
ATOM 1525 C C . ARG C 1 33 ? 38.626 13.702 28.653 1.00 49.51 23 ARG C C 1
ATOM 1526 O O . ARG C 1 33 ? 37.982 14.688 29.018 1.00 53.11 23 ARG C O 1
ATOM 1534 N N . ASP C 1 34 ? 38.173 12.798 27.787 1.00 48.57 24 ASP C N 1
ATOM 1535 C CA . ASP C 1 34 ? 36.863 12.929 27.166 1.00 50.90 24 ASP C CA 1
ATOM 1536 C C . ASP C 1 34 ? 36.875 14.152 26.237 1.00 46.96 24 ASP C C 1
ATOM 1537 O O . ASP C 1 34 ? 36.021 15.053 26.346 1.00 48.26 24 ASP C O 1
ATOM 1542 N N . ALA C 1 35 ? 37.868 14.193 25.343 1.00 37.59 25 ALA C N 1
ATOM 1543 C CA . ALA C 1 35 ? 38.085 15.360 24.485 1.00 46.63 25 ALA C CA 1
ATOM 1544 C C . ALA C 1 35 ? 36.852 15.818 23.709 1.00 40.53 25 ALA C C 1
ATOM 1545 O O . ALA C 1 35 ? 36.116 15.029 23.124 1.00 36.31 25 ALA C O 1
ATOM 1547 N N . ARG C 1 36 ? 36.645 17.119 23.740 1.00 36.47 26 ARG C N 1
ATOM 1548 C CA . ARG C 1 36 ? 35.699 17.782 22.880 1.00 40.68 26 ARG C CA 1
ATOM 1549 C C . ARG C 1 36 ? 36.507 18.811 22.116 1.00 43.18 26 ARG C C 1
ATOM 1550 O O . ARG C 1 36 ? 37.606 19.192 22.544 1.00 29.69 26 ARG C O 1
ATOM 1558 N N . LEU C 1 37 ? 35.951 19.246 20.990 1.00 45.78 27 LEU C N 1
ATOM 1559 C CA . LEU C 1 37 ? 36.610 20.157 20.077 1.00 45.52 27 LEU C CA 1
ATOM 1560 C C . LEU C 1 37 ? 35.666 21.311 19.771 1.00 39.53 27 LEU C C 1
ATOM 1561 O O . LEU C 1 37 ? 34.457 21.103 19.606 1.00 35.02 27 LEU C O 1
ATOM 1566 N N . CYS C 1 38 ? 36.211 22.523 19.726 1.00 34.08 28 CYS C N 1
ATOM 1567 C CA . CYS C 1 38 ? 35.411 23.705 19.399 1.00 37.37 28 CYS C CA 1
ATOM 1568 C C . CYS C 1 38 ? 35.195 23.799 17.899 1.00 32.82 28 CYS C C 1
ATOM 1569 O O . CYS C 1 38 ? 36.148 23.808 17.130 1.00 28.59 28 CYS C O 1
ATOM 1572 N N . PRO C 1 39 ? 33.930 23.859 17.484 1.00 37.48 29 PRO C N 1
ATOM 1573 C CA . PRO C 1 39 ? 33.602 23.858 16.059 1.00 38.09 29 PRO C CA 1
ATOM 1574 C C . PRO C 1 39 ? 34.126 25.099 15.350 1.00 46.18 29 PRO C C 1
ATOM 1575 O O . PRO C 1 39 ? 34.232 25.079 14.117 1.00 48.84 29 PRO C O 1
ATOM 1579 N N . HIS C 1 40 ? 34.469 26.141 16.111 1.00 42.42 30 HIS C N 1
ATOM 1580 C CA . HIS C 1 40 ? 34.831 27.433 15.524 1.00 48.23 30 HIS C CA 1
ATOM 1581 C C . HIS C 1 40 ? 36.331 27.624 15.330 1.00 48.56 30 HIS C C 1
ATOM 1582 O O . HIS C 1 40 ? 36.745 28.260 14.367 1.00 47.00 30 HIS C O 1
ATOM 1589 N N . CYS C 1 41 ? 37.144 27.092 16.235 1.00 41.70 31 CYS C N 1
ATOM 1590 C CA . CYS C 1 41 ? 38.590 27.259 16.099 1.00 41.67 31 CYS C CA 1
ATOM 1591 C C . CYS C 1 41 ? 39.306 25.919 16.141 1.00 40.99 31 CYS C C 1
ATOM 1592 O O . CYS C 1 41 ? 40.532 25.864 16.033 1.00 40.63 31 CYS C O 1
ATOM 1595 N N . SER C 1 42 ? 38.531 24.859 16.370 1.00 37.96 32 SER C N 1
ATOM 1596 C CA . SER C 1 42 ? 39.012 23.481 16.367 1.00 36.32 32 SER C CA 1
ATOM 1597 C C . SER C 1 42 ? 39.900 23.068 17.552 1.00 39.56 32 SER C C 1
ATOM 1598 O O . SER C 1 42 ? 40.318 21.912 17.625 1.00 47.26 32 SER C O 1
ATOM 1601 N N . LYS C 1 43 ? 40.179 23.983 18.478 1.00 37.44 33 LYS C N 1
ATOM 1602 C CA . LYS C 1 43 ? 40.928 23.637 19.698 1.00 42.61 33 LYS C CA 1
ATOM 1603 C C . LYS C 1 43 ? 40.211 22.587 20.555 1.00 41.34 33 LYS C C 1
ATOM 1604 O O . LYS C 1 43 ? 38.970 22.529 20.592 1.00 37.43 33 LYS C O 1
ATOM 1610 N N . LEU C 1 44 ? 41.003 21.758 21.239 1.00 44.08 34 LEU C N 1
ATOM 1611 C CA . LEU C 1 44 ? 40.490 20.655 22.060 1.00 38.33 34 LEU C CA 1
ATOM 1612 C C . LEU C 1 44 ? 40.483 20.952 23.568 1.00 45.17 34 LEU C C 1
ATOM 1613 O O . LEU C 1 44 ? 41.431 21.533 24.105 1.00 45.49 34 LEU C O 1
ATOM 1618 N N . CYS C 1 45 ? 39.423 20.495 24.239 1.00 35.21 35 CYS C N 1
ATOM 1619 C CA . CYS C 1 45 ? 39.173 20.767 25.657 1.00 37.86 35 CYS C CA 1
ATOM 1620 C C . CYS C 1 45 ? 38.589 19.496 26.281 1.00 37.20 35 CYS C C 1
ATOM 1621 O O . CYS C 1 45 ? 37.877 18.740 25.588 1.00 31.58 35 CYS C O 1
ATOM 1624 N N . CYS C 1 46 ? 38.899 19.230 27.554 1.00 28.21 36 CYS C N 1
ATOM 1625 C CA . CYS C 1 46 ? 38.198 18.145 28.272 1.00 39.39 36 CYS C CA 1
ATOM 1626 C C . CYS C 1 46 ? 36.693 18.427 28.277 1.00 40.12 36 CYS C C 1
ATOM 1627 O O . CYS C 1 46 ? 36.289 19.578 28.341 1.00 43.03 36 CYS C O 1
ATOM 1630 N N . PHE C 1 47 ? 35.861 17.397 28.207 1.00 39.27 37 PHE C N 1
ATOM 1631 C CA . PHE C 1 47 ? 34.418 17.627 28.247 1.00 37.52 37 PHE C CA 1
ATOM 1632 C C . PHE C 1 47 ? 34.038 18.394 29.524 1.00 35.02 37 PHE C C 1
ATOM 1633 O O . PHE C 1 47 ? 33.297 19.375 29.479 1.00 36.20 37 PHE C O 1
ATOM 1641 N N . SER C 1 48 ? 34.563 17.954 30.662 1.00 34.16 38 SER C N 1
ATOM 1642 C CA . SER C 1 48 ? 34.216 18.571 31.949 1.00 36.59 38 SER C CA 1
ATOM 1643 C C . SER C 1 48 ? 34.623 20.031 32.009 1.00 47.35 38 SER C C 1
ATOM 1644 O O . SER C 1 48 ? 33.857 20.871 32.486 1.00 56.60 38 SER C O 1
ATOM 1647 N N . CYS C 1 49 ? 35.826 20.341 31.529 1.00 44.17 39 CYS C N 1
ATOM 1648 C CA . CYS C 1 49 ? 36.328 21.712 31.622 1.00 41.35 39 CYS C CA 1
ATOM 1649 C C . CYS C 1 49 ? 35.428 22.655 30.858 1.00 37.97 39 CYS C C 1
ATOM 1650 O O . CYS C 1 49 ? 34.967 23.657 31.400 1.00 42.12 39 CYS C O 1
ATOM 1653 N N . ILE C 1 50 ? 35.157 22.327 29.599 1.00 35.16 40 ILE C N 1
ATOM 1654 C CA . ILE C 1 50 ? 34.326 23.205 28.787 1.00 37.87 40 ILE C CA 1
ATOM 1655 C C . ILE C 1 50 ? 32.915 23.298 29.380 1.00 42.19 40 ILE C C 1
ATOM 1656 O O . ILE C 1 50 ? 32.289 24.356 29.355 1.00 42.07 40 ILE C O 1
ATOM 1661 N N . ARG C 1 51 ? 32.432 22.189 29.930 1.00 50.31 41 ARG C N 1
ATOM 1662 C CA . ARG C 1 51 ? 31.114 22.155 30.547 1.00 58.99 41 ARG C CA 1
ATOM 1663 C C . ARG C 1 51 ? 31.084 23.222 31.642 1.00 56.69 41 ARG C C 1
ATOM 1664 O O . ARG C 1 51 ? 30.331 24.198 31.567 1.00 55.95 41 ARG C O 1
ATOM 1672 N N . ARG C 1 52 ? 31.930 23.048 32.648 1.00 53.33 42 ARG C N 1
ATOM 1673 C CA . ARG C 1 52 ? 32.018 24.011 33.739 1.00 53.50 42 ARG C CA 1
ATOM 1674 C C . ARG C 1 52 ? 32.219 25.439 33.237 1.00 53.11 42 ARG C C 1
ATOM 1675 O O . ARG C 1 52 ? 31.702 26.387 33.812 1.00 50.74 42 ARG C O 1
ATOM 1683 N N . TRP C 1 53 ? 32.969 25.595 32.157 1.00 51.07 43 TRP C N 1
ATOM 1684 C CA . TRP C 1 53 ? 33.333 26.930 31.715 1.00 45.26 43 TRP C CA 1
ATOM 1685 C C . TRP C 1 53 ? 32.153 27.682 31.157 1.00 45.25 43 TRP C C 1
ATOM 1686 O O . TRP C 1 53 ? 32.015 28.875 31.372 1.00 48.86 43 TRP C O 1
ATOM 1697 N N . LEU C 1 54 ? 31.318 26.998 30.394 1.00 51.26 44 LEU C N 1
ATOM 1698 C CA . LEU C 1 54 ? 30.146 27.648 29.838 1.00 55.62 44 LEU C CA 1
ATOM 1699 C C . LEU C 1 54 ? 29.183 27.954 30.977 1.00 61.83 44 LEU C C 1
ATOM 1700 O O . LEU C 1 54 ? 28.379 28.884 30.901 1.00 52.33 44 LEU C O 1
ATOM 1705 N N . THR C 1 55 ? 29.316 27.172 32.045 1.00 68.87 45 THR C N 1
ATOM 1706 C CA . THR C 1 55 ? 28.356 27.137 33.141 1.00 76.08 45 THR C CA 1
ATOM 1707 C C . THR C 1 55 ? 28.780 27.945 34.382 1.00 80.16 45 THR C C 1
ATOM 1708 O O . THR C 1 55 ? 27.984 28.132 35.302 1.00 80.21 45 THR C O 1
ATOM 1712 N N . GLU C 1 56 ? 30.022 28.430 34.397 1.00 76.55 46 GLU C N 1
ATOM 1713 C CA . GLU C 1 56 ? 30.550 29.176 35.539 1.00 67.30 46 GLU C CA 1
ATOM 1714 C C . GLU C 1 56 ? 31.454 30.312 35.113 1.00 66.55 46 GLU C C 1
ATOM 1715 O O . GLU C 1 56 ? 32.197 30.844 35.930 1.00 74.74 46 GLU C O 1
ATOM 1721 N N . GLN C 1 57 ? 31.408 30.679 33.840 1.00 60.12 47 GLN C N 1
ATOM 1722 C CA . GLN C 1 57 ? 32.387 31.605 33.296 1.00 55.13 47 GLN C CA 1
ATOM 1723 C C . GLN C 1 57 ? 31.739 32.492 32.243 1.00 54.33 47 GLN C C 1
ATOM 1724 O O . GLN C 1 57 ? 31.072 33.466 32.575 1.00 52.85 47 GLN C O 1
ATOM 1730 N N . ARG C 1 58 ? 31.938 32.164 30.971 1.00 44.77 48 ARG C N 1
ATOM 1731 C CA . ARG C 1 58 ? 31.231 32.861 29.902 1.00 47.29 48 ARG C CA 1
ATOM 1732 C C . ARG C 1 58 ? 30.752 31.853 28.856 1.00 53.29 48 ARG C C 1
ATOM 1733 O O . ARG C 1 58 ? 31.354 30.789 28.691 1.00 44.96 48 ARG C O 1
ATOM 1741 N N . ALA C 1 59 ? 29.672 32.193 28.155 1.00 50.02 49 ALA C N 1
ATOM 1742 C CA . ALA C 1 59 ? 29.110 31.317 27.135 1.00 50.26 49 ALA C CA 1
ATOM 1743 C C . ALA C 1 59 ? 29.909 31.431 25.839 1.00 54.49 49 ALA C C 1
ATOM 1744 O O . ALA C 1 59 ? 29.361 31.751 24.778 1.00 61.43 49 ALA C O 1
ATOM 1746 N N . GLN C 1 60 ? 31.207 31.167 25.934 1.00 42.73 50 GLN C N 1
ATOM 1747 C CA . GLN C 1 60 ? 32.089 31.292 24.790 1.00 44.48 50 GLN C CA 1
ATOM 1748 C C . GLN C 1 60 ? 33.297 30.366 24.914 1.00 42.62 50 GLN C C 1
ATOM 1749 O O . GLN C 1 60 ? 33.637 29.865 26.002 1.00 39.35 50 GLN C O 1
ATOM 1755 N N . CYS C 1 61 ? 33.941 30.146 23.777 1.00 38.34 51 CYS C N 1
ATOM 1756 C CA . CYS C 1 61 ? 35.153 29.366 23.747 1.00 39.47 51 CYS C CA 1
ATOM 1757 C C . CYS C 1 61 ? 36.254 30.198 24.377 1.00 38.42 51 CYS C C 1
ATOM 1758 O O . CYS C 1 61 ? 36.541 31.302 23.930 1.00 42.02 51 CYS C O 1
ATOM 1761 N N . PRO C 1 62 ? 36.866 29.677 25.442 1.00 46.85 52 PRO C N 1
ATOM 1762 C CA . PRO C 1 62 ? 37.922 30.429 26.127 1.00 48.43 52 PRO C CA 1
ATOM 1763 C C . PRO C 1 62 ? 39.206 30.548 25.305 1.00 60.50 52 PRO C C 1
ATOM 1764 O O . PRO C 1 62 ? 40.201 31.007 25.856 1.00 68.21 52 PRO C O 1
ATOM 1768 N N . HIS C 1 63 ? 39.197 30.131 24.037 1.00 59.20 53 HIS C N 1
ATOM 1769 C CA . HIS C 1 63 ? 40.319 30.402 23.128 1.00 53.84 53 HIS C CA 1
ATOM 1770 C C . HIS C 1 63 ? 39.883 31.217 21.911 1.00 46.14 53 HIS C C 1
ATOM 1771 O O . HIS C 1 63 ? 40.530 32.192 21.516 1.00 46.51 53 HIS C O 1
ATOM 1778 N N . CYS C 1 64 ? 38.791 30.786 21.297 1.00 48.47 54 CYS C N 1
ATOM 1779 C CA . CYS C 1 64 ? 38.306 31.412 20.078 1.00 47.27 54 CYS C CA 1
ATOM 1780 C C . CYS C 1 64 ? 37.588 32.695 20.489 1.00 46.35 54 CYS C C 1
ATOM 1781 O O . CYS C 1 64 ? 37.439 33.632 19.703 1.00 37.08 54 CYS C O 1
ATOM 1784 N N . ARG C 1 65 ? 37.136 32.711 21.739 1.00 48.75 55 ARG C N 1
ATOM 1785 C CA . ARG C 1 65 ? 36.281 33.775 22.247 1.00 50.25 55 ARG C CA 1
ATOM 1786 C C . ARG C 1 65 ? 34.945 33.767 21.506 1.00 49.34 55 ARG C C 1
ATOM 1787 O O . ARG C 1 65 ? 34.022 34.510 21.850 1.00 49.48 55 ARG C O 1
ATOM 1795 N N . ALA C 1 66 ? 34.831 32.890 20.511 1.00 39.43 56 ALA C N 1
ATOM 1796 C CA . ALA C 1 66 ? 33.570 32.705 19.799 1.00 37.64 56 ALA C CA 1
ATOM 1797 C C . ALA C 1 66 ? 32.479 32.171 20.726 1.00 32.95 56 ALA C C 1
ATOM 1798 O O . ALA C 1 66 ? 32.765 31.453 21.678 1.00 36.25 56 ALA C O 1
ATOM 1800 N N . PRO C 1 67 ? 31.219 32.550 20.464 1.00 38.41 57 PRO C N 1
ATOM 1801 C CA . PRO C 1 67 ? 30.069 32.163 21.295 1.00 42.85 57 PRO C CA 1
ATOM 1802 C C . PRO C 1 67 ? 29.813 30.657 21.261 1.00 49.37 57 PRO C C 1
ATOM 1803 O O . PRO C 1 67 ? 29.791 30.062 20.182 1.00 47.20 57 PRO C O 1
ATOM 1807 N N . LEU C 1 68 ? 29.609 30.046 22.422 1.00 47.88 58 LEU C N 1
ATOM 1808 C CA . LEU C 1 68 ? 29.584 28.589 22.480 1.00 51.78 58 LEU C CA 1
ATOM 1809 C C . LEU C 1 68 ? 28.467 28.001 23.348 1.00 51.52 58 LEU C C 1
ATOM 1810 O O . LEU C 1 68 ? 28.266 28.418 24.491 1.00 47.40 58 LEU C O 1
ATOM 1815 N N . GLN C 1 69 ? 27.750 27.030 22.781 1.00 51.87 59 GLN C N 1
ATOM 1816 C CA . GLN C 1 69 ? 26.784 26.224 23.521 1.00 55.27 59 GLN C CA 1
ATOM 1817 C C . GLN C 1 69 ? 27.230 24.764 23.577 1.00 54.81 59 GLN C C 1
ATOM 1818 O O . GLN C 1 69 ? 27.899 24.277 22.666 1.00 54.40 59 GLN C O 1
ATOM 1824 N N . LEU C 1 70 ? 26.845 24.069 24.643 1.00 50.78 60 LEU C N 1
ATOM 1825 C CA . LEU C 1 70 ? 27.312 22.711 24.891 1.00 53.69 60 LEU C CA 1
ATOM 1826 C C . LEU C 1 70 ? 27.034 21.744 23.723 1.00 64.49 60 LEU C C 1
ATOM 1827 O O . LEU C 1 70 ? 27.871 20.903 23.393 1.00 67.84 60 LEU C O 1
ATOM 1832 N N . ARG C 1 71 ? 25.865 21.870 23.099 1.00 70.53 61 ARG C N 1
ATOM 1833 C CA . ARG C 1 71 ? 25.485 21.000 21.987 1.00 75.58 61 ARG C CA 1
ATOM 1834 C C . ARG C 1 71 ? 26.384 21.199 20.774 1.00 69.14 61 ARG C C 1
ATOM 1835 O O . ARG C 1 71 ? 26.381 20.383 19.860 1.00 72.77 61 ARG C O 1
ATOM 1843 N N . GLU C 1 72 ? 27.122 22.303 20.758 1.00 66.20 62 GLU C N 1
ATOM 1844 C CA . GLU C 1 72 ? 27.977 22.665 19.628 1.00 61.90 62 GLU C CA 1
ATOM 1845 C C . GLU C 1 72 ? 29.317 21.943 19.667 1.00 50.59 62 GLU C C 1
ATOM 1846 O O . GLU C 1 72 ? 30.063 21.957 18.698 1.00 51.20 62 GLU C O 1
ATOM 1852 N N . LEU C 1 73 ? 29.637 21.342 20.801 1.00 45.88 63 LEU C N 1
ATOM 1853 C CA . LEU C 1 73 ? 30.932 20.705 20.955 1.00 43.87 63 LEU C CA 1
ATOM 1854 C C . LEU C 1 73 ? 30.952 19.457 20.111 1.00 47.73 63 LEU C C 1
ATOM 1855 O O . LEU C 1 73 ? 29.985 18.697 20.099 1.00 50.95 63 LEU C O 1
ATOM 1860 N N . VAL C 1 74 ? 32.049 19.259 19.390 1.00 43.59 64 VAL C N 1
ATOM 1861 C CA . VAL C 1 74 ? 32.216 18.072 18.574 1.00 39.51 64 VAL C CA 1
ATOM 1862 C C . VAL C 1 74 ? 32.970 17.016 19.398 1.00 44.52 64 VAL C C 1
ATOM 1863 O O . VAL C 1 74 ? 33.998 17.311 20.015 1.00 42.46 64 VAL C O 1
ATOM 1867 N N . ASN C 1 75 ? 32.448 15.794 19.422 1.00 34.36 65 ASN C N 1
ATOM 1868 C CA . ASN C 1 75 ? 33.106 14.731 20.165 1.00 40.81 65 ASN C CA 1
ATOM 1869 C C . ASN C 1 75 ? 34.290 14.190 19.382 1.00 44.22 65 ASN C C 1
ATOM 1870 O O . ASN C 1 75 ? 34.125 13.584 18.327 1.00 49.05 65 ASN C O 1
ATOM 1875 N N . CYS C 1 76 ? 35.485 14.441 19.895 1.00 39.66 66 CYS C N 1
ATOM 1876 C CA . CYS C 1 76 ? 36.697 13.989 19.242 1.00 38.99 66 CYS C CA 1
ATOM 1877 C C . CYS C 1 76 ? 36.957 12.541 19.662 1.00 48.35 66 CYS C C 1
ATOM 1878 O O . CYS C 1 76 ? 37.413 12.285 20.786 1.00 40.64 66 CYS C O 1
ATOM 1881 N N . ARG C 1 77 ? 36.644 11.605 18.760 1.00 43.83 67 ARG C N 1
ATOM 1882 C CA . ARG C 1 77 ? 36.691 10.168 19.059 1.00 45.08 67 ARG C CA 1
ATOM 1883 C C . ARG C 1 77 ? 38.089 9.566 18.997 1.00 42.20 67 ARG C C 1
ATOM 1884 O O . ARG C 1 77 ? 38.366 8.589 19.660 1.00 47.98 67 ARG C O 1
ATOM 1892 N N . TRP C 1 78 ? 38.969 10.165 18.211 1.00 42.23 68 TRP C N 1
ATOM 1893 C CA . TRP C 1 78 ? 40.302 9.623 18.008 1.00 35.75 68 TRP C CA 1
ATOM 1894 C C . TRP C 1 78 ? 41.265 10.207 19.024 1.00 41.79 68 TRP C C 1
ATOM 1895 O O . TRP C 1 78 ? 42.422 9.802 19.105 1.00 46.51 68 TRP C O 1
ATOM 1906 N N . ALA C 1 79 ? 40.791 11.176 19.800 1.00 39.88 69 ALA C N 1
ATOM 1907 C CA . ALA C 1 79 ? 41.682 11.863 20.726 1.00 39.33 69 ALA C CA 1
ATOM 1908 C C . ALA C 1 79 ? 42.239 10.935 21.809 1.00 47.05 69 ALA C C 1
ATOM 1909 O O . ALA C 1 79 ? 43.385 11.083 22.220 1.00 42.94 69 ALA C O 1
ATOM 1911 N N . GLU C 1 80 ? 41.420 10.000 22.280 1.00 55.50 70 GLU C N 1
ATOM 1912 C CA . GLU C 1 80 ? 41.866 9.044 23.288 1.00 64.73 70 GLU C CA 1
ATOM 1913 C C . GLU C 1 80 ? 43.000 8.205 22.733 1.00 69.01 70 GLU C C 1
ATOM 1914 O O . GLU C 1 80 ? 44.038 8.036 23.378 1.00 65.86 70 GLU C O 1
ATOM 1920 N N . GLU C 1 81 ? 42.785 7.674 21.531 1.00 70.62 71 GLU C N 1
ATOM 1921 C CA . GLU C 1 81 ? 43.788 6.852 20.874 1.00 67.17 71 GLU C CA 1
ATOM 1922 C C . GLU C 1 81 ? 45.064 7.660 20.779 1.00 58.89 71 GLU C C 1
ATOM 1923 O O . GLU C 1 81 ? 46.108 7.268 21.290 1.00 57.79 71 GLU C O 1
ATOM 1929 N N . VAL C 1 82 ? 44.972 8.808 20.133 1.00 52.82 72 VAL C N 1
A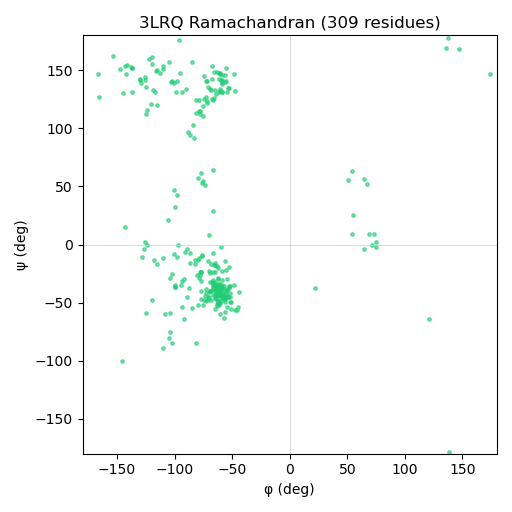TOM 1930 C CA . VAL C 1 82 ? 46.145 9.628 19.946 1.00 51.75 72 VAL C CA 1
ATOM 1931 C C . VAL C 1 82 ? 46.838 9.818 21.285 1.00 54.56 72 VAL C C 1
ATOM 1932 O O . VAL C 1 82 ? 48.009 9.477 21.432 1.00 56.92 72 VAL C O 1
ATOM 1936 N N . THR C 1 83 ? 46.097 10.328 22.263 1.00 47.01 73 THR C N 1
ATOM 1937 C CA . THR C 1 83 ? 46.631 10.602 23.595 1.00 50.06 73 THR C CA 1
ATOM 1938 C C . THR C 1 83 ? 47.347 9.397 24.225 1.00 55.14 73 THR C C 1
ATOM 1939 O O . THR C 1 83 ? 48.401 9.554 24.843 1.00 49.41 73 THR C O 1
ATOM 1943 N N . GLN C 1 84 ? 46.778 8.206 24.065 1.00 61.17 74 GLN C N 1
ATOM 1944 C CA . GLN C 1 84 ? 47.428 6.976 24.523 1.00 75.06 74 GLN C CA 1
ATOM 1945 C C . GLN C 1 84 ? 48.805 6.781 23.883 1.00 80.65 74 GLN C C 1
ATOM 1946 O O . GLN C 1 84 ? 49.770 6.428 24.559 1.00 83.90 74 GLN C O 1
ATOM 1952 N N . GLN C 1 85 ? 48.884 7.003 22.576 1.00 79.53 75 GLN C N 1
ATOM 1953 C CA . GLN C 1 85 ? 50.119 6.806 21.822 1.00 79.97 75 GLN C CA 1
ATOM 1954 C C . GLN C 1 85 ? 51.207 7.796 22.230 1.00 77.52 75 GLN C C 1
ATOM 1955 O O . GLN C 1 85 ? 52.392 7.463 22.230 1.00 74.17 75 GLN C O 1
ATOM 1961 N N . LEU C 1 86 ? 50.798 9.016 22.565 1.00 77.35 76 LEU C N 1
ATOM 1962 C CA . LEU C 1 86 ? 51.729 10.021 23.063 1.00 76.97 76 LEU C CA 1
ATOM 1963 C C . LEU C 1 86 ? 52.352 9.537 24.364 1.00 74.05 76 LEU C C 1
ATOM 1964 O O . LEU C 1 86 ? 53.541 9.746 24.606 1.00 73.73 76 LEU C O 1
ATOM 1969 N N . ASP C 1 87 ? 51.538 8.889 25.196 1.00 68.34 77 ASP C N 1
ATOM 1970 C CA . ASP C 1 87 ? 52.002 8.339 26.467 1.00 73.30 77 ASP C CA 1
ATOM 1971 C C . ASP C 1 87 ? 53.034 7.234 26.241 1.00 82.75 77 ASP C C 1
ATOM 1972 O O . ASP C 1 87 ? 54.016 7.126 26.981 1.00 83.80 77 ASP C O 1
ATOM 1977 N N . THR C 1 88 ? 52.800 6.423 25.211 1.00 81.95 78 THR C N 1
ATOM 1978 C CA . THR C 1 88 ? 53.659 5.290 24.888 1.00 78.55 78 THR C CA 1
ATOM 1979 C C . THR C 1 88 ? 55.014 5.720 24.320 1.00 83.99 78 THR C C 1
ATOM 1980 O O . THR C 1 88 ? 55.943 4.918 24.250 1.00 92.67 78 THR C O 1
ATOM 1984 N N . LEU C 1 89 ? 55.136 6.984 23.929 1.00 81.57 79 LEU C N 1
ATOM 1985 C CA . LEU C 1 89 ? 56.393 7.467 23.371 1.00 83.94 79 LEU C CA 1
ATOM 1986 C C . LEU C 1 89 ? 56.942 8.701 24.086 1.00 88.22 79 LEU C C 1
ATOM 1987 O O . LEU C 1 89 ? 57.982 9.237 23.699 1.00 91.03 79 LEU C O 1
ATOM 1992 N N . GLN C 1 90 ? 56.248 9.149 25.127 1.00 90.44 80 GLN C N 1
ATOM 1993 C CA . GLN C 1 90 ? 56.729 10.270 25.929 1.00 97.74 80 GLN C CA 1
ATOM 1994 C C . GLN C 1 90 ? 57.825 9.805 26.871 1.00 105.27 80 GLN C C 1
ATOM 1995 O O . GLN C 1 90 ? 58.682 10.586 27.284 1.00 106.12 80 GLN C O 1
ATOM 2001 N N . LEU C 1 91 ? 57.779 8.522 27.207 1.00 109.89 81 LEU C N 1
ATOM 2002 C CA . LEU C 1 91 ? 58.782 7.897 28.058 1.00 114.13 81 LEU C CA 1
ATOM 2003 C C . LEU C 1 91 ? 60.036 7.512 27.267 1.00 118.82 81 LEU C C 1
ATOM 2004 O O . LEU C 1 91 ? 59.983 6.642 26.397 1.00 119.08 81 LEU C O 1
ATOM 2009 N N . CYS C 1 92 ? 61.145 8.186 27.578 1.00 120.84 82 CYS C N 1
ATOM 2010 C CA . CYS C 1 92 ? 62.470 7.934 26.995 1.00 120.84 82 CYS C CA 1
ATOM 2011 C C . CYS C 1 92 ? 63.186 9.236 26.643 1.00 118.94 82 CYS C C 1
ATOM 2012 O O . CYS C 1 92 ? 62.944 10.276 27.254 1.00 117.02 82 CYS C O 1
ATOM 2023 N N . ASP D 1 12 ? 52.298 26.527 68.660 1.00 92.66 2 ASP D N 1
ATOM 2024 C CA . ASP D 1 12 ? 51.879 27.919 68.653 1.00 87.08 2 ASP D CA 1
ATOM 2025 C C . ASP D 1 12 ? 50.805 28.156 67.598 1.00 83.33 2 ASP D C 1
ATOM 2026 O O . ASP D 1 12 ? 51.002 27.872 66.419 1.00 83.84 2 ASP D O 1
ATOM 2031 N N . GLU D 1 13 ? 49.673 28.695 68.032 1.00 81.13 3 GLU D N 1
ATOM 2032 C CA . GLU D 1 13 ? 48.547 28.940 67.142 1.00 77.86 3 GLU D CA 1
ATOM 2033 C C . GLU D 1 13 ? 48.851 30.013 66.093 1.00 69.44 3 GLU D C 1
ATOM 2034 O O . GLU D 1 13 ? 48.409 29.914 64.945 1.00 59.79 3 GLU D O 1
ATOM 2040 N N . GLN D 1 14 ? 49.597 31.041 66.491 1.00 68.59 4 GLN D N 1
ATOM 2041 C CA . GLN D 1 14 ? 49.906 32.143 65.585 1.00 72.13 4 GLN D CA 1
ATOM 2042 C C . GLN D 1 14 ? 51.019 31.814 64.591 1.00 66.01 4 GLN D C 1
ATOM 2043 O O . GLN D 1 14 ? 51.043 32.355 63.486 1.00 66.32 4 GLN D O 1
ATOM 2049 N N . SER D 1 15 ? 51.936 30.930 64.977 1.00 59.96 5 SER D N 1
ATOM 2050 C CA . SER D 1 15 ? 52.945 30.447 64.038 1.00 56.38 5 SER D CA 1
ATOM 2051 C C . SER D 1 15 ? 52.232 29.764 62.888 1.00 49.09 5 SER D C 1
ATOM 2052 O O . SER D 1 15 ? 52.479 30.064 61.718 1.00 43.22 5 SER D O 1
ATOM 2055 N N . VAL D 1 16 ? 51.327 28.860 63.241 1.00 45.27 6 VAL D N 1
ATOM 2056 C CA . VAL D 1 16 ? 50.563 28.109 62.260 1.00 48.43 6 VAL D CA 1
ATOM 2057 C C . VAL D 1 16 ? 49.702 29.026 61.408 1.00 51.91 6 VAL D C 1
ATOM 2058 O O . VAL D 1 16 ? 49.582 28.836 60.194 1.00 55.20 6 VAL D O 1
ATOM 2062 N N . GLU D 1 17 ? 49.109 30.026 62.043 1.00 49.59 7 GLU D N 1
ATOM 2063 C CA . GLU D 1 17 ? 48.222 30.939 61.334 1.00 51.19 7 GLU D CA 1
ATOM 2064 C C . GLU D 1 17 ? 49.005 31.825 60.369 1.00 41.33 7 GLU D C 1
ATOM 2065 O O . GLU D 1 17 ? 48.558 32.079 59.247 1.00 37.86 7 GLU D O 1
ATOM 2071 N N . SER D 1 18 ? 50.181 32.281 60.796 1.00 30.67 8 SER D N 1
ATOM 2072 C CA . SER D 1 18 ? 51.071 32.982 59.883 1.00 31.74 8 SER D CA 1
ATOM 2073 C C . SER D 1 18 ? 51.277 32.150 58.615 1.00 37.11 8 SER D C 1
ATOM 2074 O O . SER D 1 18 ? 51.145 32.667 57.504 1.00 38.90 8 SER D O 1
ATOM 2077 N N . ILE D 1 19 ? 51.606 30.866 58.776 1.00 28.61 9 ILE D N 1
ATOM 2078 C CA . ILE D 1 19 ? 51.879 30.035 57.605 1.00 30.67 9 ILE D CA 1
ATOM 2079 C C . ILE D 1 19 ? 50.636 29.888 56.739 1.00 29.75 9 ILE D C 1
ATOM 2080 O O . ILE D 1 19 ? 50.721 29.971 55.519 1.00 29.91 9 ILE D O 1
ATOM 2085 N N . ALA D 1 20 ? 49.487 29.672 57.380 1.00 25.31 10 ALA D N 1
ATOM 2086 C CA . ALA D 1 20 ? 48.211 29.541 56.674 1.00 27.63 10 ALA D CA 1
ATOM 2087 C C . ALA D 1 20 ? 47.845 30.792 55.853 1.00 28.14 10 ALA D C 1
ATOM 2088 O O . ALA D 1 20 ? 47.244 30.699 54.772 1.00 27.55 10 ALA D O 1
ATOM 2090 N N . GLU D 1 21 ? 48.185 31.967 56.364 1.00 25.65 11 GLU D N 1
ATOM 2091 C CA . GLU D 1 21 ? 47.925 33.198 55.602 1.00 35.14 11 GLU D CA 1
ATOM 2092 C C . GLU D 1 21 ? 48.628 33.152 54.243 1.00 35.29 11 GLU D C 1
ATOM 2093 O O . GLU D 1 21 ? 48.039 33.472 53.202 1.00 36.32 11 GLU D O 1
ATOM 2099 N N . VAL D 1 22 ? 49.884 32.712 54.251 1.00 27.89 12 VAL D N 1
ATOM 2100 C CA . VAL D 1 22 ? 50.651 32.615 53.020 1.00 28.63 12 VAL D CA 1
ATOM 2101 C C . VAL D 1 22 ? 49.907 31.773 51.990 1.00 30.04 12 VAL D C 1
ATOM 2102 O O . VAL D 1 22 ? 49.898 32.094 50.797 1.00 25.01 12 VAL D O 1
ATOM 2106 N N . PHE D 1 23 ? 49.271 30.701 52.462 1.00 27.77 13 PHE D N 1
ATOM 2107 C CA . PHE D 1 23 ? 48.632 29.722 51.577 1.00 29.48 13 PHE D CA 1
ATOM 2108 C C . PHE D 1 23 ? 47.123 29.896 51.445 1.00 33.29 13 PHE D C 1
ATOM 2109 O O . PHE D 1 23 ? 46.377 28.933 51.294 1.00 31.88 13 PHE D O 1
ATOM 2117 N N . ARG D 1 24 ? 46.681 31.146 51.520 1.00 41.49 14 ARG D N 1
ATOM 2118 C CA . ARG D 1 24 ? 45.316 31.482 51.162 1.00 38.70 14 ARG D CA 1
ATOM 2119 C C . ARG D 1 24 ? 45.366 32.267 49.873 1.00 32.97 14 ARG D C 1
ATOM 2120 O O . ARG D 1 24 ? 46.351 32.921 49.573 1.00 30.97 14 ARG D O 1
ATOM 2128 N N . CYS D 1 25 ? 44.306 32.169 49.092 1.00 35.83 15 CYS D N 1
ATOM 2129 C CA . CYS D 1 25 ? 44.291 32.781 47.790 1.00 31.12 15 CYS D CA 1
ATOM 2130 C C . CYS D 1 25 ? 44.173 34.297 47.945 1.00 34.66 15 CYS D C 1
ATOM 2131 O O . CYS D 1 25 ? 43.268 34.786 48.623 1.00 34.33 15 CYS D O 1
ATOM 2134 N N . PHE D 1 26 ? 45.081 35.042 47.322 1.00 33.84 16 PHE D N 1
ATOM 2135 C CA . PHE D 1 26 ? 45.064 36.509 47.456 1.00 40.78 16 PHE D CA 1
ATOM 2136 C C . PHE D 1 26 ? 43.734 37.119 46.971 1.00 34.00 16 PHE D C 1
ATOM 2137 O O . PHE D 1 26 ? 43.297 38.123 47.486 1.00 32.78 16 PHE D O 1
ATOM 2145 N N . ILE D 1 27 ? 43.087 36.486 46.000 1.00 35.92 17 ILE D N 1
ATOM 2146 C CA . ILE D 1 27 ? 41.857 37.026 45.430 1.00 39.80 17 ILE D CA 1
ATOM 2147 C C . ILE D 1 27 ? 40.601 36.649 46.212 1.00 43.45 17 ILE D C 1
ATOM 2148 O O . ILE D 1 27 ? 39.849 37.523 46.598 1.00 43.97 17 ILE D O 1
ATOM 2153 N N . CYS D 1 28 ? 40.370 35.359 46.444 1.00 36.24 18 CYS D N 1
ATOM 2154 C CA . CYS D 1 28 ? 39.102 34.927 47.044 1.00 33.14 18 CYS D CA 1
ATOM 2155 C C . CYS D 1 28 ? 39.221 34.602 48.519 1.00 36.25 18 CYS D C 1
ATOM 2156 O O . CYS D 1 28 ? 38.212 34.330 49.169 1.00 40.15 18 CYS D O 1
ATOM 2167 N N . GLU D 1 30 ? 40.105 32.002 50.029 1.00 35.40 20 GLU D N 1
ATOM 2168 C CA . GLU D 1 30 ? 39.889 30.613 50.431 1.00 40.98 20 GLU D CA 1
ATOM 2169 C C . GLU D 1 30 ? 41.205 29.831 50.320 1.00 42.45 20 GLU D C 1
ATOM 2170 O O . GLU D 1 30 ? 42.242 30.406 49.982 1.00 37.96 20 GLU D O 1
ATOM 2176 N N . LYS D 1 31 ? 41.172 28.534 50.620 1.00 43.58 21 LYS D N 1
ATOM 2177 C CA . LYS D 1 31 ? 42.358 27.706 50.452 1.00 44.61 21 LYS D CA 1
ATOM 2178 C C . LYS D 1 31 ? 42.625 27.611 48.962 1.00 35.47 21 LYS D C 1
ATOM 2179 O O . LYS D 1 31 ? 41.709 27.739 48.163 1.00 34.30 21 LYS D O 1
ATOM 2185 N N . LEU D 1 32 ? 43.871 27.390 48.575 1.00 35.83 22 LEU D N 1
ATOM 2186 C CA . LEU D 1 32 ? 44.201 27.409 47.149 1.00 34.59 22 LEU D CA 1
ATOM 2187 C C . LEU D 1 32 ? 43.674 26.181 46.434 1.00 35.38 22 LEU D C 1
ATOM 2188 O O . LEU D 1 32 ? 43.713 25.078 46.977 1.00 37.65 22 LEU D O 1
ATOM 2193 N N . ARG D 1 33 ? 43.170 26.379 45.221 1.00 35.42 23 ARG D N 1
ATOM 2194 C CA . ARG D 1 33 ? 42.819 25.271 44.347 1.00 38.31 23 ARG D CA 1
ATOM 2195 C C . ARG D 1 33 ? 43.640 25.414 43.094 1.00 37.00 23 ARG D C 1
ATOM 2196 O O . ARG D 1 33 ? 43.535 26.428 42.418 1.00 40.27 23 ARG D O 1
ATOM 2204 N N . ASP D 1 34 ? 44.453 24.405 42.778 1.00 40.65 24 ASP D N 1
ATOM 2205 C CA . ASP D 1 34 ? 45.397 24.490 41.659 1.00 42.05 24 ASP D CA 1
ATOM 2206 C C . ASP D 1 34 ? 46.215 25.775 41.762 1.00 38.85 24 ASP D C 1
ATOM 2207 O O . ASP D 1 34 ? 46.238 26.591 40.840 1.00 40.05 24 ASP D O 1
ATOM 2212 N N . ALA D 1 35 ? 46.863 25.947 42.909 1.00 31.70 25 ALA D N 1
ATOM 2213 C CA . ALA D 1 35 ? 47.604 27.158 43.230 1.00 34.03 25 ALA D CA 1
ATOM 2214 C C . ALA D 1 35 ? 48.527 27.608 42.109 1.00 35.89 25 ALA D C 1
ATOM 2215 O O . ALA D 1 35 ? 49.274 26.805 41.549 1.00 37.59 25 ALA D O 1
ATOM 2217 N N . ARG D 1 36 ? 48.459 28.895 41.788 1.00 37.92 26 ARG D N 1
ATOM 2218 C CA . ARG D 1 36 ? 49.419 29.546 40.903 1.00 34.19 26 ARG D CA 1
ATOM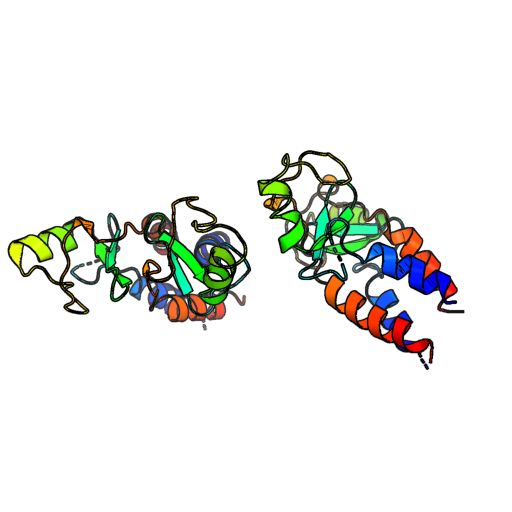 2219 C C . ARG D 1 36 ? 50.100 30.656 41.670 1.00 39.75 26 ARG D C 1
ATOM 2220 O O . ARG D 1 36 ? 49.539 31.214 42.615 1.00 44.63 26 ARG D O 1
ATOM 2228 N N . LEU D 1 37 ? 51.301 31.004 41.234 1.00 33.07 27 LEU D N 1
ATOM 2229 C CA . LEU D 1 37 ? 52.088 32.011 41.907 1.00 27.10 27 LEU D CA 1
ATOM 2230 C C . LEU D 1 37 ? 52.505 33.130 40.915 1.00 32.96 27 LEU D C 1
ATOM 2231 O O . LEU D 1 37 ? 52.901 32.846 39.793 1.00 31.67 27 LEU D O 1
ATOM 2236 N N . CYS D 1 38 ? 52.382 34.390 41.326 1.00 40.86 28 CYS D N 1
ATOM 2237 C CA . CYS D 1 38 ? 52.857 35.504 40.506 1.00 41.83 28 CYS D CA 1
ATOM 2238 C C . CYS D 1 38 ? 54.365 35.541 40.596 1.00 40.01 28 CYS D C 1
ATOM 2239 O O . CYS D 1 38 ? 54.910 35.745 41.685 1.00 31.01 28 CYS D O 1
ATOM 2242 N N . PRO D 1 39 ? 55.039 35.384 39.452 1.00 39.30 29 PRO D N 1
ATOM 2243 C CA . PRO D 1 39 ? 56.500 35.430 39.285 1.00 49.32 29 PRO D CA 1
ATOM 2244 C C . PRO D 1 39 ? 57.139 36.688 39.851 1.00 58.64 29 PRO D C 1
ATOM 2245 O O . PRO D 1 39 ? 58.346 36.675 40.094 1.00 68.63 29 PRO D O 1
ATOM 2249 N N . HIS D 1 40 ? 56.362 37.749 40.058 1.00 46.70 30 HIS D N 1
ATOM 2250 C CA . HIS D 1 40 ? 56.961 39.045 40.346 1.00 53.85 30 HIS D CA 1
ATOM 2251 C C . HIS D 1 40 ? 56.943 39.333 41.832 1.00 57.07 30 HIS D C 1
ATOM 2252 O O . HIS D 1 40 ? 57.880 39.939 42.375 1.00 58.98 30 HIS D O 1
ATOM 2259 N N . CYS D 1 41 ? 55.879 38.906 42.502 1.00 47.62 31 CYS D N 1
ATOM 2260 C CA . CYS D 1 41 ? 55.828 39.093 43.942 1.00 41.87 31 CYS D CA 1
ATOM 2261 C C . CYS D 1 41 ? 55.615 37.780 44.682 1.00 37.42 31 CYS D C 1
ATOM 2262 O O . CYS D 1 41 ? 55.549 37.752 45.914 1.00 40.95 31 CYS D O 1
ATOM 2265 N N . SER D 1 42 ? 55.495 36.703 43.920 1.00 31.82 32 SER D N 1
ATOM 2266 C CA . SER D 1 42 ? 55.307 35.371 44.483 1.00 42.00 32 SER D CA 1
ATOM 2267 C C . SER D 1 42 ? 54.099 35.227 45.445 1.00 43.47 32 SER D C 1
ATOM 2268 O O . SER D 1 42 ? 54.105 34.353 46.310 1.00 46.41 32 SER D O 1
ATOM 2271 N N . LYS D 1 43 ? 53.075 36.079 45.300 1.00 29.36 33 LYS D N 1
ATOM 2272 C CA . LYS D 1 43 ? 51.783 35.826 45.950 1.00 25.85 33 LYS D CA 1
ATOM 2273 C C . LYS D 1 43 ? 51.058 34.703 45.205 1.00 24.98 33 LYS D C 1
ATOM 2274 O O . LYS D 1 43 ? 51.153 34.596 43.960 1.00 21.98 33 LYS D O 1
ATOM 2280 N N . LEU D 1 44 ? 50.332 33.877 45.968 1.00 32.49 34 LEU D N 1
ATOM 2281 C CA . LEU D 1 44 ? 49.615 32.698 45.440 1.00 26.22 34 LEU D CA 1
ATOM 2282 C C . LEU D 1 44 ? 48.113 32.939 45.248 1.00 29.61 34 LEU D C 1
ATOM 2283 O O . LEU D 1 44 ? 47.454 33.564 46.098 1.00 29.59 34 LEU D O 1
ATOM 2288 N N . CYS D 1 45 ? 47.584 32.426 44.137 1.00 26.67 35 CYS D N 1
ATOM 2289 C CA . CYS D 1 45 ? 46.150 32.461 43.833 1.00 26.79 35 CYS D CA 1
ATOM 2290 C C . CYS D 1 45 ? 45.658 31.136 43.263 1.00 26.80 35 CYS D C 1
ATOM 2291 O O . CYS D 1 45 ? 46.425 30.429 42.613 1.00 26.96 35 CYS D O 1
ATOM 2294 N N . CYS D 1 46 ? 44.377 30.817 43.478 1.00 26.89 36 CYS D N 1
ATOM 2295 C CA . CYS D 1 46 ? 43.751 29.703 42.761 1.00 28.33 36 CYS D CA 1
ATOM 2296 C C . CYS D 1 46 ? 43.863 30.006 41.264 1.00 30.68 36 CYS D C 1
ATOM 2297 O O . CYS D 1 46 ? 43.630 31.146 40.826 1.00 28.66 36 CYS D O 1
ATOM 2300 N N . PHE D 1 47 ? 44.196 28.986 40.484 1.00 33.59 37 PHE D N 1
ATOM 2301 C CA . PHE D 1 47 ? 44.287 29.100 39.033 1.00 29.72 37 PHE D CA 1
ATOM 2302 C C . PHE D 1 47 ? 43.071 29.834 38.486 1.00 32.90 37 PHE D C 1
ATOM 2303 O O . PHE D 1 47 ? 43.193 30.849 37.811 1.00 39.92 37 PHE D O 1
ATOM 2311 N N . SER D 1 48 ? 41.897 29.313 38.800 1.00 33.04 38 SER D N 1
ATOM 2312 C CA . SER D 1 48 ? 40.645 29.861 38.305 1.00 34.97 38 SER D CA 1
ATOM 2313 C C . SER D 1 48 ? 40.466 31.328 38.694 1.00 40.00 38 SER D C 1
ATOM 2314 O O . SER D 1 48 ? 40.017 32.132 37.876 1.00 41.30 38 SER D O 1
ATOM 2317 N N . CYS D 1 49 ? 40.804 31.679 39.939 1.00 34.65 39 CYS D N 1
ATOM 2318 C CA . CYS D 1 49 ? 40.682 33.069 40.385 1.00 27.63 39 CYS D CA 1
ATOM 2319 C C . CYS D 1 49 ? 41.576 34.030 39.595 1.00 35.58 39 CYS D C 1
ATOM 2320 O O . CYS D 1 49 ? 41.094 35.045 39.097 1.00 41.51 39 CYS D O 1
ATOM 2323 N N . ILE D 1 50 ? 42.865 33.710 39.465 1.00 32.19 40 ILE D N 1
ATOM 2324 C CA . ILE D 1 50 ? 43.800 34.618 38.792 1.00 29.07 40 ILE D CA 1
ATOM 2325 C C . ILE D 1 50 ? 43.525 34.714 37.289 1.00 32.18 40 ILE D C 1
ATOM 2326 O O . ILE D 1 50 ? 43.721 35.775 36.673 1.00 30.63 40 ILE D O 1
ATOM 2331 N N . ARG D 1 51 ? 43.054 33.626 36.692 1.00 28.44 41 ARG D N 1
ATOM 2332 C CA . ARG D 1 51 ? 42.717 33.691 35.276 1.00 37.58 41 ARG D CA 1
ATOM 2333 C C . ARG D 1 51 ? 41.505 34.593 35.066 1.00 37.62 41 ARG D C 1
ATOM 2334 O O . ARG D 1 51 ? 41.468 35.379 34.120 1.00 39.48 41 ARG D O 1
ATOM 2342 N N . ARG D 1 52 ? 40.518 34.505 35.948 1.00 39.70 42 ARG D N 1
ATOM 2343 C CA A ARG D 1 52 ? 39.358 35.373 35.848 0.50 46.41 42 ARG D CA 1
ATOM 2344 C CA B ARG D 1 52 ? 39.363 35.378 35.825 0.50 45.81 42 ARG D CA 1
ATOM 2345 C C . ARG D 1 52 ? 39.829 36.812 35.997 1.00 43.54 42 ARG D C 1
ATOM 2346 O O . ARG D 1 52 ? 39.487 37.680 35.197 1.00 42.71 42 ARG D O 1
ATOM 2361 N N . TRP D 1 53 ? 40.626 37.051 37.032 1.00 30.99 43 TRP D N 1
ATOM 2362 C CA . TRP D 1 53 ? 41.154 38.378 37.268 1.00 36.69 43 TRP D CA 1
ATOM 2363 C C . TRP D 1 53 ? 41.818 38.953 36.018 1.00 43.01 43 TRP D C 1
ATOM 2364 O O . TRP D 1 53 ? 41.529 40.075 35.636 1.00 37.94 43 TRP D O 1
ATOM 2375 N N . LEU D 1 54 ? 42.702 38.186 35.387 1.00 45.14 44 LEU D N 1
ATOM 2376 C CA . LEU D 1 54 ? 43.455 38.694 34.245 1.00 42.91 44 LEU D CA 1
ATOM 2377 C C . LEU D 1 54 ? 42.558 39.008 33.054 1.00 45.73 44 LEU D C 1
ATOM 2378 O O . LEU D 1 54 ? 42.844 39.936 32.302 1.00 47.60 44 LEU D O 1
ATOM 2383 N N . THR D 1 55 ? 41.497 38.221 32.877 1.00 46.54 45 THR D N 1
ATOM 2384 C CA . THR D 1 55 ? 40.496 38.487 31.841 1.00 53.18 45 THR D CA 1
ATOM 2385 C C . THR D 1 55 ? 39.593 39.692 32.157 1.00 56.94 45 THR D C 1
ATOM 2386 O O . THR D 1 55 ? 39.389 40.557 31.306 1.00 56.04 45 THR D O 1
ATOM 2390 N N . GLU D 1 56 ? 39.047 39.732 33.373 1.00 54.61 46 GLU D N 1
ATOM 2391 C CA . GLU D 1 56 ? 38.106 40.779 33.776 1.00 57.64 46 GLU D CA 1
ATOM 2392 C C . GLU D 1 56 ? 38.769 42.106 34.100 1.00 60.97 46 GLU D C 1
ATOM 2393 O O . GLU D 1 56 ? 38.302 43.157 33.676 1.00 71.11 46 GLU D O 1
ATOM 2399 N N . GLN D 1 57 ? 39.841 42.058 34.878 1.00 56.56 47 GLN D N 1
ATOM 2400 C CA . GLN D 1 57 ? 40.547 43.267 35.286 1.00 51.40 47 GLN D CA 1
ATOM 2401 C C . GLN D 1 57 ? 41.715 43.495 34.350 1.00 51.19 47 GLN D C 1
ATOM 2402 O O . GLN D 1 57 ? 41.969 42.681 33.468 1.00 53.86 47 GLN D O 1
ATOM 2408 N N . ARG D 1 58 ? 42.429 44.599 34.526 1.00 56.50 48 ARG D N 1
ATOM 2409 C CA . ARG D 1 58 ? 43.629 44.816 33.729 1.00 68.11 48 ARG D CA 1
ATOM 2410 C C . ARG D 1 58 ? 44.526 43.596 33.928 1.00 66.45 48 ARG D C 1
ATOM 2411 O O . ARG D 1 58 ? 44.452 42.937 34.963 1.00 64.58 48 ARG D O 1
ATOM 2419 N N . ALA D 1 59 ? 45.359 43.277 32.941 1.00 60.25 49 ALA D N 1
ATOM 2420 C CA . ALA D 1 59 ? 46.251 42.129 33.066 1.00 47.62 49 ALA D CA 1
ATOM 2421 C C . ALA D 1 59 ? 47.441 42.471 33.968 1.00 47.73 49 ALA D C 1
ATOM 2422 O O . ALA D 1 59 ? 48.594 42.447 33.540 1.00 46.32 49 ALA D O 1
ATOM 2424 N N . GLN D 1 60 ? 47.135 42.795 35.221 1.00 38.38 50 GLN D N 1
ATOM 2425 C CA . GLN D 1 60 ? 48.137 43.100 36.223 1.00 43.44 50 GLN D CA 1
ATOM 2426 C C . GLN D 1 60 ? 47.928 42.202 37.438 1.00 48.81 50 GLN D C 1
ATOM 2427 O O . GLN D 1 60 ? 46.792 41.884 37.794 1.00 51.92 50 GLN D O 1
ATOM 2433 N N . CYS D 1 61 ? 49.006 41.786 38.085 1.00 47.75 51 CYS D N 1
ATOM 2434 C CA . CYS D 1 61 ? 48.824 40.989 39.285 1.00 50.16 51 CYS D CA 1
ATOM 2435 C C . CYS D 1 61 ? 48.008 41.825 40.243 1.00 40.79 51 CYS D C 1
ATOM 2436 O O . CYS D 1 61 ? 48.300 42.992 40.442 1.00 52.46 51 CYS D O 1
ATOM 2439 N N . PRO D 1 62 ? 46.954 41.234 40.813 1.00 35.32 52 PRO D N 1
ATOM 2440 C CA . PRO D 1 62 ? 46.108 41.938 41.790 1.00 35.57 52 PRO D CA 1
ATOM 2441 C C . PRO D 1 62 ? 46.912 42.390 43.005 1.00 41.53 52 PRO D C 1
ATOM 2442 O O . PRO D 1 62 ? 46.327 43.023 43.874 1.00 37.76 52 PRO D O 1
ATOM 2446 N N . HIS D 1 63 ? 48.207 42.067 43.066 1.00 45.64 53 HIS D N 1
ATOM 2447 C CA . HIS D 1 63 ? 49.081 42.523 44.159 1.00 44.86 53 HIS D CA 1
ATOM 2448 C C . HIS D 1 63 ? 50.346 43.272 43.679 1.00 49.11 53 HIS D C 1
ATOM 2449 O O . HIS D 1 63 ? 50.560 44.419 44.055 1.00 57.45 53 HIS D O 1
ATOM 2456 N N . CYS D 1 64 ? 51.189 42.621 42.876 1.00 55.44 54 CYS D N 1
ATOM 2457 C CA . CYS D 1 64 ? 52.371 43.279 42.314 1.00 61.67 54 CYS D CA 1
ATOM 2458 C C . CYS D 1 64 ? 51.927 44.447 41.425 1.00 67.17 54 CYS D C 1
ATOM 2459 O O . CYS D 1 64 ? 52.707 45.359 41.147 1.00 66.24 54 CYS D O 1
ATOM 2462 N N . ARG D 1 65 ? 50.665 44.407 40.994 1.00 64.89 55 ARG D N 1
ATOM 2463 C CA . ARG D 1 65 ? 50.137 45.326 39.981 1.00 60.41 55 ARG D CA 1
ATOM 2464 C C . ARG D 1 65 ? 50.957 45.333 38.691 1.00 63.48 55 ARG D C 1
ATOM 2465 O O . ARG D 1 65 ? 50.730 46.167 37.813 1.00 67.07 55 ARG D O 1
ATOM 2473 N N . ALA D 1 66 ? 51.896 44.395 38.575 1.00 52.03 56 ALA D N 1
ATOM 2474 C CA . ALA D 1 66 ? 52.791 44.350 37.431 1.00 52.75 56 ALA D CA 1
ATOM 2475 C C . ALA D 1 66 ? 52.147 43.603 36.280 1.00 59.51 56 ALA D C 1
ATOM 2476 O O . ALA D 1 66 ? 51.242 42.799 36.484 1.00 57.03 56 ALA D O 1
ATOM 2478 N N . PRO D 1 67 ? 52.604 43.877 35.053 1.00 61.87 57 PRO D N 1
ATOM 2479 C CA . PRO D 1 67 ? 52.043 43.138 33.926 1.00 60.90 57 PRO D CA 1
ATOM 2480 C C . PRO D 1 67 ? 52.188 41.666 34.214 1.00 59.74 57 PRO D C 1
ATOM 2481 O O . PRO D 1 67 ? 53.270 41.226 34.592 1.00 64.22 57 PRO D O 1
ATOM 2485 N N . LEU D 1 68 ? 51.106 40.921 34.050 1.00 57.91 58 LEU D N 1
ATOM 2486 C CA . LEU D 1 68 ? 51.100 39.491 34.311 1.00 47.55 58 LEU D CA 1
ATOM 2487 C C . LEU D 1 68 ? 50.176 38.879 33.284 1.00 42.30 58 LEU D C 1
ATOM 2488 O O . LEU D 1 68 ? 49.052 39.350 33.101 1.00 48.19 58 LEU D O 1
ATOM 2493 N N . GLN D 1 69 ? 50.633 37.838 32.609 1.00 34.10 59 GLN D N 1
ATOM 2494 C CA . GLN D 1 69 ? 49.763 37.125 31.695 1.00 44.56 59 GLN D CA 1
ATOM 2495 C C . GLN D 1 69 ? 49.648 35.686 32.145 1.00 50.09 59 GLN D C 1
ATOM 2496 O O . GLN D 1 69 ? 50.489 35.192 32.893 1.00 51.37 59 GLN D O 1
ATOM 2502 N N . LEU D 1 70 ? 48.616 35.012 31.654 1.00 61.19 60 LEU D N 1
ATOM 2503 C CA . LEU D 1 70 ? 48.317 33.629 32.004 1.00 63.41 60 LEU D CA 1
ATOM 2504 C C . LEU D 1 70 ? 49.546 32.711 32.015 1.00 71.82 60 LEU D C 1
ATOM 2505 O O . LEU D 1 70 ? 49.691 31.865 32.898 1.00 71.89 60 LEU D O 1
ATOM 2510 N N . ARG D 1 71 ? 50.432 32.887 31.041 1.00 75.43 61 ARG D N 1
ATOM 2511 C CA . ARG D 1 71 ? 51.560 31.978 30.860 1.00 76.99 61 ARG D CA 1
ATOM 2512 C C . ARG D 1 71 ? 52.700 32.177 31.851 1.00 70.28 61 ARG D C 1
ATOM 2513 O O . ARG D 1 71 ? 53.388 31.224 32.191 1.00 79.74 61 ARG D O 1
ATOM 2521 N N . GLU D 1 72 ? 52.914 33.404 32.304 1.00 64.88 62 GLU D N 1
ATOM 2522 C CA . GLU D 1 72 ? 53.970 33.671 33.274 1.00 62.08 62 GLU D CA 1
ATOM 2523 C C . GLU D 1 72 ? 53.666 33.010 34.618 1.00 60.37 62 GLU D C 1
ATOM 2524 O O . GLU D 1 72 ? 54.499 33.050 35.528 1.00 55.59 62 GLU D O 1
ATOM 2530 N N . LEU D 1 73 ? 52.468 32.437 34.750 1.00 56.59 63 LEU D N 1
ATOM 2531 C CA . LEU D 1 73 ? 51.993 31.917 36.034 1.00 45.90 63 LEU D CA 1
ATOM 2532 C C . LEU D 1 73 ? 52.668 30.611 36.405 1.00 42.43 63 LEU D C 1
ATOM 2533 O O . LEU D 1 73 ? 52.615 29.638 35.651 1.00 44.59 63 LEU D O 1
ATOM 2538 N N . VAL D 1 74 ? 53.270 30.582 37.587 1.00 42.51 64 VAL D N 1
ATOM 2539 C CA . VAL D 1 74 ? 53.891 29.367 38.077 1.00 39.26 64 VAL D CA 1
ATOM 2540 C C . VAL D 1 74 ? 52.886 28.404 38.709 1.00 35.61 64 VAL D C 1
ATOM 2541 O O . VAL D 1 74 ? 52.150 28.760 39.614 1.00 36.31 64 VAL D O 1
ATOM 2545 N N . ASN D 1 75 ? 52.868 27.175 38.206 1.00 34.49 65 ASN D N 1
ATOM 2546 C CA . ASN D 1 75 ? 52.099 26.092 38.815 1.00 38.62 65 ASN D CA 1
ATOM 2547 C C . ASN D 1 75 ? 52.811 25.594 40.073 1.00 34.98 65 ASN D C 1
ATOM 2548 O O . ASN D 1 75 ? 53.889 25.010 39.984 1.00 34.71 65 ASN D O 1
ATOM 2553 N N . CYS D 1 76 ? 52.235 25.850 41.240 1.00 24.94 66 CYS D N 1
ATOM 2554 C CA . CYS D 1 76 ? 52.846 25.414 42.486 1.00 26.82 66 CYS D CA 1
ATOM 2555 C C . CYS D 1 76 ? 52.421 23.980 42.813 1.00 29.06 66 CYS D C 1
ATOM 2556 O O . CYS D 1 76 ? 51.388 23.744 43.429 1.00 32.95 66 CYS D O 1
ATOM 2559 N N . ARG D 1 77 ? 53.245 23.030 42.402 1.00 31.26 67 ARG D N 1
ATOM 2560 C CA A ARG D 1 77 ? 52.867 21.621 42.447 0.50 34.95 67 ARG D CA 1
ATOM 2561 C CA B ARG D 1 77 ? 52.872 21.621 42.449 0.50 34.96 67 ARG D CA 1
ATOM 2562 C C . ARG D 1 77 ? 52.813 21.066 43.869 1.00 33.21 67 ARG D C 1
ATOM 2563 O O . ARG D 1 77 ? 52.099 20.113 44.136 1.00 36.73 67 ARG D O 1
ATOM 2578 N N . TRP D 1 78 ? 53.554 21.690 44.777 1.00 31.58 68 TRP D N 1
ATOM 2579 C CA . TRP D 1 78 ? 53.604 21.266 46.166 1.00 32.77 68 TRP D CA 1
ATOM 2580 C C . TRP D 1 78 ? 52.521 21.951 47.002 1.00 33.35 68 TRP D C 1
ATOM 2581 O O . TRP D 1 78 ? 52.386 21.673 48.190 1.00 28.13 68 TRP D O 1
ATOM 2592 N N . ALA D 1 79 ? 51.759 22.860 46.401 1.00 29.71 69 ALA D N 1
ATOM 2593 C CA . ALA D 1 79 ? 50.835 23.651 47.204 1.00 25.78 69 ALA D CA 1
ATOM 2594 C C . ALA D 1 79 ? 49.741 22.802 47.839 1.00 27.39 69 ALA D C 1
ATOM 2595 O O . ALA D 1 79 ? 49.360 23.040 48.985 1.00 28.41 69 ALA D O 1
ATOM 2597 N N . GLU D 1 80 ? 49.224 21.830 47.095 1.00 28.19 70 GLU D N 1
ATOM 2598 C CA . GLU D 1 80 ? 48.125 21.006 47.595 1.00 37.66 70 GLU D CA 1
ATOM 2599 C C . GLU D 1 80 ? 48.574 20.235 48.824 1.00 37.48 70 GLU D C 1
ATOM 2600 O O . GLU D 1 80 ? 47.902 20.234 49.856 1.00 35.78 70 GLU D O 1
ATOM 2606 N N . GLU D 1 81 ? 49.729 19.588 48.703 1.00 39.46 71 GLU D N 1
ATOM 2607 C CA . GLU D 1 81 ? 50.337 18.892 49.830 1.00 36.47 71 GLU D CA 1
ATOM 2608 C C . GLU D 1 81 ? 50.324 19.794 51.053 1.00 40.21 71 GLU D C 1
ATOM 2609 O O . GLU D 1 81 ? 49.771 19.425 52.085 1.00 38.40 71 GLU D O 1
ATOM 2615 N N . VAL D 1 82 ? 50.911 20.986 50.925 1.00 33.64 72 VAL D N 1
ATOM 2616 C CA . VAL D 1 82 ? 51.027 21.902 52.051 1.00 27.66 72 VAL D CA 1
ATOM 2617 C C . VAL D 1 82 ? 49.640 22.265 52.572 1.00 25.12 72 VAL D C 1
ATOM 2618 O O . VAL D 1 82 ? 49.409 22.299 53.779 1.00 27.13 72 VAL D O 1
ATOM 2622 N N . THR D 1 83 ? 48.712 22.531 51.657 1.00 23.36 73 THR D N 1
ATOM 2623 C CA . THR D 1 83 ? 47.347 22.890 52.046 1.00 32.80 73 THR D CA 1
ATOM 262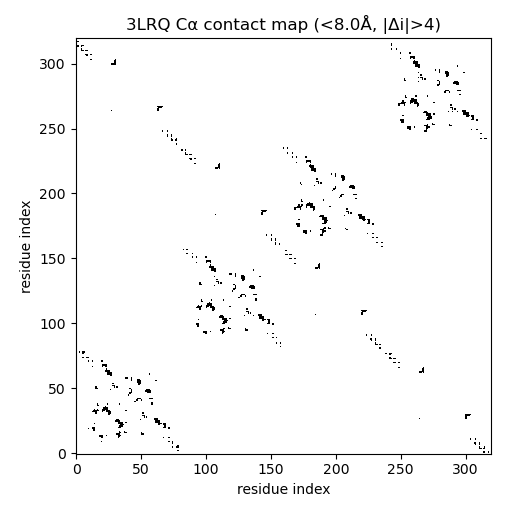4 C C . THR D 1 83 ? 46.773 21.767 52.920 1.00 36.99 73 THR D C 1
ATOM 2625 O O . THR D 1 83 ? 46.193 22.015 53.979 1.00 32.73 73 THR D O 1
ATOM 2629 N N . GLN D 1 84 ? 46.961 20.525 52.482 1.00 30.73 74 GLN D N 1
ATOM 2630 C CA . GLN D 1 84 ? 46.422 19.374 53.219 1.00 33.12 74 GLN D CA 1
ATOM 2631 C C . GLN D 1 84 ? 47.003 19.258 54.623 1.00 31.32 74 GLN D C 1
ATOM 2632 O O . GLN D 1 84 ? 46.264 19.050 55.601 1.00 36.60 74 GLN D O 1
ATOM 2638 N N . GLN D 1 85 ? 48.312 19.453 54.738 1.00 27.23 75 GLN D N 1
ATOM 2639 C CA . GLN D 1 85 ? 48.986 19.408 56.038 1.00 30.97 75 GLN D CA 1
ATOM 2640 C C . GLN D 1 85 ? 48.543 20.529 56.974 1.00 41.38 75 GLN D C 1
ATOM 2641 O O . GLN D 1 85 ? 48.319 20.304 58.164 1.00 40.16 75 GLN D O 1
ATOM 2647 N N . LEU D 1 86 ? 48.436 21.738 56.430 1.00 43.20 76 LEU D N 1
ATOM 2648 C CA . LEU D 1 86 ? 47.890 22.884 57.155 1.00 36.54 76 LEU D CA 1
ATOM 2649 C C . LEU D 1 86 ? 46.533 22.548 57.759 1.00 39.98 76 LEU D C 1
ATOM 2650 O O . LEU D 1 86 ? 46.251 22.862 58.910 1.00 37.63 76 LEU D O 1
ATOM 2655 N N . ASP D 1 87 ? 45.688 21.912 56.961 1.00 39.50 77 ASP D N 1
ATOM 2656 C CA . ASP D 1 87 ? 44.367 21.514 57.415 1.00 41.10 77 ASP D CA 1
ATOM 2657 C C . ASP D 1 87 ? 44.470 20.637 58.659 1.00 40.98 77 ASP D C 1
ATOM 2658 O O . ASP D 1 87 ? 43.799 20.880 59.664 1.00 43.45 77 ASP D O 1
ATOM 2663 N N . THR D 1 88 ? 45.319 19.617 58.590 1.00 36.63 78 THR D N 1
ATOM 2664 C CA . THR D 1 88 ? 45.578 18.764 59.746 1.00 36.46 78 THR D CA 1
ATOM 2665 C C . THR D 1 88 ? 46.133 19.549 60.948 1.00 44.38 78 THR D C 1
ATOM 2666 O O . THR D 1 88 ? 45.743 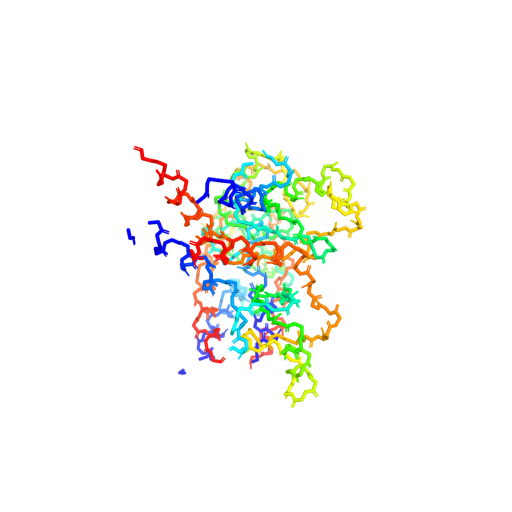19.315 62.089 1.00 39.05 78 THR D O 1
ATOM 2670 N N . LEU D 1 89 ? 47.059 20.468 60.693 1.00 48.73 79 LEU D N 1
ATOM 2671 C CA . LEU D 1 89 ? 47.601 21.303 61.757 1.00 47.20 79 LEU D CA 1
ATOM 2672 C C . LEU D 1 89 ? 46.508 22.123 62.435 1.00 46.81 79 LEU D C 1
ATOM 2673 O O . LEU D 1 89 ? 46.444 22.199 63.661 1.00 49.51 79 LEU D O 1
ATOM 2678 N N . GLN D 1 90 ? 45.652 22.745 61.631 1.00 38.87 80 GLN D N 1
ATOM 2679 C CA . GLN D 1 90 ? 44.592 23.576 62.169 1.00 47.00 80 GLN D CA 1
ATOM 2680 C C . GLN D 1 90 ? 43.608 22.732 62.984 1.00 55.90 80 GLN D C 1
ATOM 2681 O O . GLN D 1 90 ? 43.082 23.179 64.002 1.00 59.13 80 GLN D O 1
ATOM 2687 N N . LEU D 1 91 ? 43.376 21.503 62.538 1.00 58.57 81 LEU D N 1
ATOM 2688 C CA . LEU D 1 91 ? 42.532 20.560 63.261 1.00 58.26 81 LEU D CA 1
ATOM 2689 C C . LEU D 1 91 ? 43.102 20.309 64.650 1.00 56.54 81 LEU D C 1
ATOM 2690 O O . LEU D 1 91 ? 42.365 20.184 65.626 1.00 57.27 81 LEU D O 1
ATOM 2695 N N . CYS D 1 92 ? 44.424 20.245 64.731 1.00 56.88 82 CYS D N 1
ATOM 2696 C CA . CYS D 1 92 ? 45.110 19.992 65.994 1.00 67.07 82 CYS D CA 1
ATOM 2697 C C . CYS D 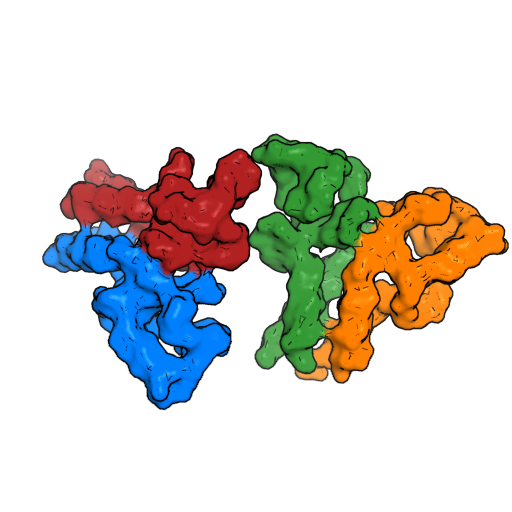1 92 ? 44.978 21.106 67.048 1.00 74.74 82 CYS D C 1
ATOM 2698 O O . CYS D 1 92 ? 45.872 21.290 67.872 1.00 73.77 82 CYS D O 1
ATOM 2701 N N . SER D 1 93 ? 43.870 21.845 67.017 1.00 82.11 83 SER D N 1
ATOM 2702 C CA . SER D 1 93 ? 43.497 22.713 68.136 1.00 85.12 83 SER D CA 1
ATOM 2703 C C . SER D 1 93 ? 42.908 21.837 69.245 1.00 91.78 83 SER D C 1
ATOM 2704 O O . SER D 1 93 ? 43.177 22.043 70.433 1.00 88.59 83 SER D O 1
ATOM 2706 N N . LEU D 1 94 ? 42.111 20.852 68.830 1.00 98.91 84 LEU D N 1
ATOM 2707 C CA . LEU D 1 94 ? 41.572 19.820 69.721 1.00 101.55 84 LEU D CA 1
ATOM 2708 C C . LEU D 1 94 ? 40.649 20.366 70.799 1.00 102.09 84 LEU D C 1
ATOM 2709 O O . LEU D 1 94 ? 40.212 19.622 71.677 1.00 102.87 84 LEU D O 1
#

Secondary structure (DSSP, 8-state):
--HHHHHHHHHHTB-S---B-SSEEE-TTT--EEEHHHHHHHHHHT-SB-TTT--B--GGG-EE-TTHHHHHHHHHHH--/--HHHHHHHHHHTB-S---B-SSEEE-TTT--EEEHHHHHHIIIII-SB-TTT--B--GGGSEE-TTHHHHHHHHH--/--HHHHHHHHHTB-S---B-SSEEE-TTT--EEEHHHHHHHHHHT-SB-TTT--B--GGG-EE-SSHHHHHHHHHHHH--/-HHHHHHHHHHTB-S---B-SSEEE-TTT--EEEHHHHHHHHHHS-SB-TTT-SB--GGG-EE-TTHHHHHHHHHHHHHTT-

GO terms:
  GO:0050821 protein stabilization (P, IDA)
  GO:0006513 protein monoubiquitination (P, IDA)
  GO:0003713 transcription coactivator activity (F, IDA)
  GO:0061630 ubiquitin protein ligase activity (F, IDA)
  GO:0005737 cytoplasm (C, IDA)
  GO:0005778 peroxisomal membrane (C, IDA)
  GO:0035098 ESC/E(Z) complex (C, IDA)
  GO:0016558 protein import into peroxisome matrix (P, IDA)
  GO:0000122 negative regulation of transcription by RNA polymerase II (P, IDA)
  GO:0061630 ubiquitin protein ligase activity (F, EXP)
  GO:0005694 chromosome (C, EXP)
  GO:0005778 peroxisomal membrane (C, EXP)
  GO:0046600 negative regulation of centriole replication (P, IMP)
  GO:0005515 protein binding (F, IPI)
  GO:0004842 ubiquitin-protein transferase activity (F, IDA)
  GO:0005777 peroxisome (C, IDA)
  GO:0005829 cytosol (C, IDA)
  GO:0016235 aggresome (C, IDA)
  GO:0045814 negative regulation of gene expression, epigenetic (P, IDA)
  GO:0042803 protein homodimerization activity (F, IDA)

CATH classification: 3.30.40.10

InterPro domains:
  IPR000315 B-box-type zinc finger [PF00643] (90-132)
  IPR000315 B-box-type zinc finger [PS50119] (90-132)
  IPR000315 B-box-type zinc finger [SM00336] (90-132)
  IPR001841 Zinc finger, RING-type [PS50089] (15-55)
  IPR002083 MATH/TRAF domain [PF22486] (280-403)
  IPR002083 MATH/TRAF domain [PS50144] (276-403)
  IPR002083 MATH/TRAF domain [SM00061] (281-384)
  IPR003649 B-box, C-terminal [SM00502] (132-254)
  IPR008974 TRAF-like [G3DSA:2.60.210.10] (278-405)
  IPR013083 Zinc finger, RING/FYVE/PHD-type [G3DSA:3.30.40.10] (1-90)
  IPR037299 TRIM37, MATH domain [cd03773] (273-406)
  IPR053003 TRIM/RBCC E3 ubiquitin-protein ligases [PTHR36754] (1-918)

B-factor: mean 53.02, std 26.99, range [9.36, 312.85]

Nearest PDB structures (foldseek):
  3lrq-assembly1_D  TM=9.926E-01  e=4.069E-14  Homo sapiens
  3lrq-assembly1_A  TM=9.809E-01  e=8.509E-14  Homo sapiens
  3lrq-assembly2_B  TM=9.955E-01  e=1.779E-13  Homo sapiens
  4s3o-assembly2_B  TM=8.706E-01  e=1.559E-04  Homo sapiens
  2c2l-assembly4_D  TM=7.825E-01  e=9.323E-03  Mus musculus

Foldseek 3Di:
DVVVVLVVVQVQQAAPQDGHEAQWWADPPPGHIHHLVRVQCCCPVPHQADPPPRHRHDSVNIHGPPCSVVSSVVSVVVND/DPVVVLVVVVVQQAAPQDGRAAQWWAQPPPRRIHHLVRVVCCVVPPHQADPPPRHGHDSVNIHGPPCSVVVVVVSVVD/DCVVLVVVQVQQQAPQDGGEDQWWAAPPPRGIHHLVRVVVCVVPPNQADPVVSHGHDSVRIHGDPCSVVVSVVSVVPVPD/DLVVLVVVVVQQQAPQDGGEAQWKAQPPPRRIHHLVRLQVCVVPPPCARPPVRHRHDSVNIHRPPCSVVVSVVSVVVNVVVD

Organism: Homo sapiens (NCBI:txid9606)

Sequence (320 aa):
HDEQSVESIAEVFRCFICEKLRDARLCPHCSKLCCFSCIRRWLTEQRAQCPHCRAPLQLRELVNCRRWAEEVTQQLDTLQLHDEQSVESIAEVFRCFICEKLRDARLCPHCSKLCCFSCIRRWLTEQRAQCPHCRAPLQLRELVNCRWAEEVTQQLDTLDEQSVESIAEVFRCFICEKLRDARLCPHCSKLCCFSCIRRWLTEQRAQCPHCRAPLQLRELVNCRWAEEVTQQLDTLQLCDEQSVESIAEVFRCFICEKLRDARLCPHCSKLCCFSCIRRRWLTEQRAQCPHCRAPLQLRELVNCRRWAEEVTQQLDTLQLCSL

Solvent-accessible surface area: 18784 Å² total

Radius of gyration: 24.15 Å; Cα contacts (8 Å, |Δi|>4): 572; chains: 4; bounding box: 55×46×77 Å